Protein AF-A0A7S0U677-F1 (afdb_monomer)

Nearest PDB structures (foldseek):
  8gm4-assembly1_A  TM=9.391E-01  e=1.702E-12  Homo sapiens
  8fny-assembly2_C  TM=9.457E-01  e=4.526E-12  Homo sapiens
  8fny-assembly1_A  TM=9.414E-01  e=6.620E-12  Homo sapiens
  8gm5-assembly1_A  TM=9.412E-01  e=6.990E-12  Homo sapiens
  8fo6-assembly1_A  TM=9.421E-01  e=1.079E-11  Homo sapiens

Sequence (198 aa):
MQPHQISHRSAGPNYPIAAAPARAVPSAVQRAPAPAPKKEKIERALKHTYDAEKDEWTRESVLVIIEDKPFQQGCMRTAHHMTEVEEDGCRCAFVAKFTKISVTAESIFEDSKLSMISQLYADEFNRVSGVDKKVAFLPSYVLVLQDRGNLLCCSEPVLSGNYLKHNNNDGVVATARMVPQAFTHFTWECSRHKILIC

Foldseek 3Di:
DDDDDDDDDDDDDDDDDDDDDDDDDDDDDPDDPDDDDPDFDKFKKKKWFADLVVRDIDIDIWIKTWDPDFPDDDPFWGKTWMWIADPVRDTFTKIKIATPDDDDPVVQVVVQSVLNVLQVLQVVVVPDPPPPDGDGGWHKIWIQGVVVVRGIIIMTGDDDDDDDDQADPPGGGDDPDVVVVVSQVSQCVVVVNPDGDD

pLDDT: mean 87.35, std 19.15, range [34.78, 98.75]

Mean predicted aligned error: 10.61 Å

Structure (mmCIF, N/CA/C/O backbone):
data_AF-A0A7S0U677-F1
#
_entry.id   AF-A0A7S0U677-F1
#
loop_
_atom_site.group_PDB
_atom_site.id
_atom_site.type_symbol
_atom_site.label_atom_id
_atom_site.label_alt_id
_atom_site.label_comp_id
_atom_site.label_asym_id
_atom_site.label_entity_id
_atom_site.label_seq_id
_atom_site.pdbx_PDB_ins_code
_atom_site.Cartn_x
_atom_site.Cartn_y
_atom_site.Cartn_z
_atom_site.occupancy
_atom_site.B_iso_or_equiv
_atom_site.auth_seq_id
_atom_site.auth_comp_id
_atom_site.auth_asym_id
_atom_site.auth_atom_id
_atom_site.pdbx_PDB_model_num
ATOM 1 N N . MET A 1 1 ? 53.004 -66.704 11.070 1.00 37.19 1 MET A N 1
ATOM 2 C CA . MET A 1 1 ? 53.644 -67.043 12.357 1.00 37.19 1 MET A CA 1
ATOM 3 C C . MET A 1 1 ? 53.704 -65.770 13.195 1.00 37.19 1 MET A C 1
ATOM 5 O O . MET A 1 1 ? 54.220 -64.777 12.704 1.00 37.19 1 MET A O 1
ATOM 9 N N . GLN A 1 2 ? 53.103 -65.769 14.390 1.00 37.59 2 GLN A N 1
ATOM 10 C CA . GLN A 1 2 ? 53.462 -64.850 15.492 1.00 37.59 2 GLN A CA 1
ATOM 11 C C . GLN A 1 2 ? 54.897 -65.165 15.987 1.00 37.59 2 GLN A C 1
ATOM 13 O O . GLN A 1 2 ? 55.408 -66.206 15.565 1.00 37.59 2 GLN A O 1
ATOM 18 N N . PRO A 1 3 ? 55.506 -64.456 16.970 1.00 43.88 3 PRO A N 1
ATOM 19 C CA . PRO A 1 3 ? 55.274 -63.116 17.563 1.00 43.88 3 PRO A CA 1
ATOM 20 C C . PRO A 1 3 ? 56.595 -62.301 17.689 1.00 43.88 3 PRO A C 1
ATOM 22 O O . PRO A 1 3 ? 57.658 -62.858 17.492 1.00 43.88 3 PRO A O 1
ATOM 25 N N . HIS A 1 4 ? 56.560 -61.028 18.110 1.00 34.78 4 HIS A N 1
ATOM 26 C CA . HIS A 1 4 ? 57.596 -60.390 18.965 1.00 34.78 4 HIS A CA 1
ATOM 27 C C . HIS A 1 4 ? 56.977 -59.119 19.577 1.00 34.78 4 HIS A C 1
ATOM 29 O O . HIS A 1 4 ? 56.539 -58.234 18.854 1.00 34.78 4 HIS A O 1
ATOM 35 N N . GLN A 1 5 ? 56.565 -59.155 20.843 1.00 36.69 5 GLN A N 1
ATOM 36 C CA . GLN A 1 5 ? 57.316 -58.896 22.082 1.00 36.69 5 GLN A CA 1
ATOM 37 C C . GLN A 1 5 ? 57.504 -57.412 22.438 1.00 36.69 5 GLN A C 1
ATOM 39 O O . GLN A 1 5 ? 57.931 -56.579 21.649 1.00 36.69 5 GLN A O 1
ATOM 44 N N . ILE A 1 6 ? 57.128 -57.150 23.688 1.00 36.53 6 ILE A N 1
ATOM 45 C CA . ILE A 1 6 ? 56.960 -55.884 24.399 1.00 36.53 6 ILE A CA 1
ATOM 46 C C . ILE A 1 6 ? 58.276 -55.488 25.081 1.00 36.53 6 ILE A C 1
ATOM 48 O O . ILE A 1 6 ? 58.872 -56.324 25.752 1.00 36.53 6 ILE A O 1
ATOM 52 N N . SER A 1 7 ? 58.655 -54.209 24.996 1.00 35.28 7 SER A N 1
ATOM 53 C CA . SER A 1 7 ? 59.527 -53.469 25.935 1.00 35.28 7 SER A CA 1
ATOM 54 C C . SER A 1 7 ? 59.514 -51.992 25.485 1.00 35.28 7 SER A C 1
ATOM 56 O O . SER A 1 7 ? 59.597 -51.754 24.290 1.00 35.28 7 SER A O 1
ATOM 58 N N . HIS A 1 8 ? 59.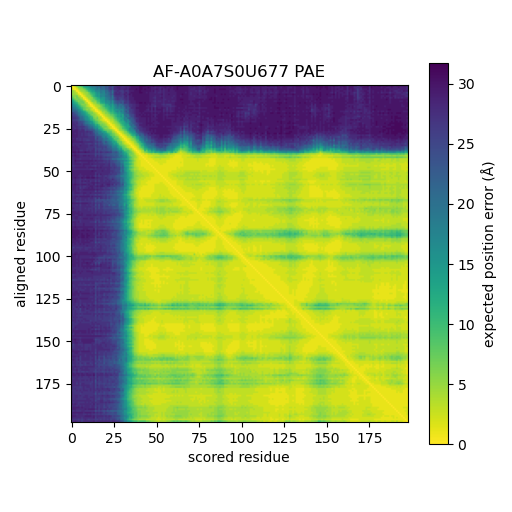333 -50.923 26.262 1.00 38.72 8 HIS A N 1
ATOM 59 C CA . HIS A 1 8 ? 59.730 -50.590 27.625 1.00 38.72 8 HIS A CA 1
ATOM 60 C C . HIS A 1 8 ? 58.699 -49.642 28.268 1.00 38.72 8 HIS A C 1
ATOM 62 O O . HIS A 1 8 ? 58.136 -48.770 27.607 1.00 38.72 8 HIS A O 1
ATOM 68 N N . ARG A 1 9 ? 58.516 -49.769 29.588 1.00 35.88 9 ARG A N 1
ATOM 69 C CA . ARG A 1 9 ? 57.908 -48.748 30.453 1.00 35.88 9 ARG A CA 1
ATOM 70 C C . ARG A 1 9 ? 58.938 -47.656 30.762 1.00 35.88 9 ARG A C 1
ATOM 72 O O . ARG A 1 9 ? 60.022 -47.981 31.238 1.00 35.88 9 ARG A O 1
ATOM 79 N N . SER A 1 10 ? 58.559 -46.390 30.621 1.00 39.94 10 SER A N 1
ATOM 80 C CA . SER A 1 10 ? 59.135 -45.277 31.384 1.00 39.94 10 SER A CA 1
ATOM 81 C C . SER A 1 10 ? 58.021 -44.650 32.227 1.00 39.94 10 SER A C 1
ATOM 83 O O . SER A 1 10 ? 56.983 -44.228 31.721 1.00 39.94 10 SER A O 1
ATOM 85 N N . ALA A 1 11 ? 58.204 -44.686 33.546 1.00 40.81 11 ALA A N 1
ATOM 86 C CA . ALA A 1 11 ? 57.297 -44.098 34.521 1.00 40.81 11 ALA A CA 1
ATOM 87 C C . ALA A 1 11 ? 57.616 -42.603 34.658 1.00 40.81 11 ALA A C 1
ATOM 89 O O . ALA A 1 11 ? 58.701 -42.242 35.112 1.00 40.81 11 ALA A O 1
ATOM 90 N N . GLY A 1 12 ? 56.682 -41.744 34.247 1.00 41.22 12 GLY A N 1
ATOM 91 C CA . GLY A 1 12 ? 56.694 -40.320 34.583 1.00 41.22 12 GLY A CA 1
ATOM 92 C C . GLY A 1 12 ? 56.175 -40.083 36.011 1.00 41.22 12 GLY A C 1
ATOM 93 O O . GLY A 1 12 ? 55.393 -40.896 36.513 1.00 41.22 12 GLY A O 1
ATOM 94 N N . PRO A 1 13 ? 56.607 -39.006 36.689 1.00 38.59 13 PRO A N 1
ATOM 95 C CA . PRO A 1 13 ? 56.279 -38.760 38.089 1.00 38.59 13 PRO A CA 1
ATOM 96 C C . PRO A 1 13 ? 54.790 -38.448 38.297 1.00 38.59 13 PRO A C 1
ATOM 98 O O . PRO A 1 13 ? 54.173 -37.680 37.560 1.00 38.59 13 PRO A O 1
ATOM 101 N N . ASN A 1 14 ? 54.235 -39.062 39.340 1.00 42.16 14 ASN A N 1
ATOM 102 C CA . ASN A 1 14 ? 52.848 -38.958 39.771 1.00 42.16 14 ASN A CA 1
ATOM 103 C C . ASN A 1 14 ? 52.665 -37.662 40.587 1.00 42.16 14 ASN A C 1
ATOM 105 O O . ASN A 1 14 ? 53.058 -37.608 41.752 1.00 42.16 14 ASN A O 1
ATOM 109 N N . TYR A 1 15 ? 52.109 -36.612 39.980 1.00 37.59 15 TYR A N 1
ATOM 110 C CA . TYR A 1 15 ? 51.705 -35.399 40.700 1.00 37.59 15 TYR A CA 1
ATOM 111 C C . TYR A 1 15 ? 50.256 -35.548 41.191 1.00 37.59 15 TYR A C 1
ATOM 113 O O . TYR A 1 15 ? 49.380 -35.864 40.383 1.00 37.59 15 TYR A O 1
ATOM 121 N N . PRO A 1 16 ? 49.958 -35.318 42.483 1.00 44.69 16 PRO A N 1
ATOM 122 C CA . PRO A 1 16 ? 48.591 -35.393 42.981 1.00 44.69 16 PRO A CA 1
ATOM 123 C C . PRO A 1 16 ? 47.754 -34.233 42.419 1.00 44.69 16 PRO A C 1
ATOM 125 O O . PRO A 1 16 ? 48.072 -33.063 42.625 1.00 44.69 16 PRO A O 1
ATOM 128 N N . ILE A 1 17 ? 46.667 -34.560 41.716 1.00 49.81 17 ILE A N 1
ATOM 129 C CA . ILE A 1 17 ? 45.656 -33.587 41.286 1.00 49.81 17 ILE A CA 1
ATOM 130 C C . ILE A 1 17 ? 44.802 -33.240 42.510 1.00 49.81 17 ILE A C 1
ATOM 132 O O . ILE A 1 17 ? 44.052 -34.078 43.010 1.00 49.81 17 ILE A O 1
ATOM 136 N N . ALA A 1 18 ? 44.918 -32.008 43.004 1.00 49.16 18 ALA A N 1
ATOM 137 C CA . ALA A 1 18 ? 44.018 -31.479 44.021 1.00 49.16 18 ALA A CA 1
ATOM 138 C C . ALA A 1 18 ? 42.602 -31.327 43.437 1.00 49.16 18 ALA A C 1
ATOM 140 O O . ALA A 1 18 ? 42.421 -30.743 42.366 1.00 49.16 18 ALA A O 1
ATOM 141 N N . ALA A 1 19 ? 41.594 -31.855 44.134 1.00 53.31 19 ALA A N 1
ATOM 142 C CA . ALA A 1 19 ? 40.195 -31.719 43.748 1.00 53.31 19 ALA A CA 1
ATOM 143 C C . ALA A 1 19 ? 39.760 -30.243 43.807 1.00 53.31 19 ALA A C 1
ATOM 145 O O . ALA A 1 19 ? 39.941 -29.571 44.823 1.00 53.31 19 ALA A O 1
ATOM 146 N N . ALA A 1 20 ? 39.177 -29.741 42.717 1.00 51.91 20 ALA A N 1
ATOM 147 C CA . ALA A 1 20 ? 38.590 -28.406 42.674 1.00 51.91 20 ALA A CA 1
ATOM 148 C C . ALA A 1 20 ? 3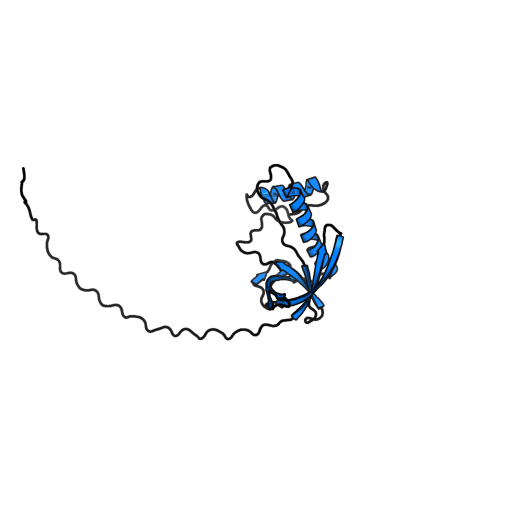7.350 -28.328 43.592 1.00 51.91 20 ALA A C 1
ATOM 150 O O . ALA A 1 20 ? 36.593 -29.301 43.671 1.00 51.91 20 ALA A O 1
ATOM 151 N N . PRO A 1 21 ? 37.097 -27.192 44.268 1.00 46.88 21 PRO A N 1
ATOM 152 C CA . PRO A 1 21 ? 35.941 -27.058 45.144 1.00 46.88 21 PRO A CA 1
ATOM 153 C C . PRO A 1 21 ? 34.640 -27.065 44.331 1.00 46.88 21 PRO A C 1
ATOM 155 O O . PRO A 1 21 ? 34.542 -26.447 43.268 1.00 46.88 21 PRO A O 1
ATOM 158 N N . ALA A 1 22 ? 33.625 -27.760 44.848 1.00 53.47 22 ALA A N 1
ATOM 159 C CA . ALA A 1 22 ? 32.301 -27.826 44.246 1.00 53.47 22 ALA A CA 1
ATOM 160 C C . ALA A 1 22 ? 31.675 -26.422 44.155 1.00 53.47 22 ALA A C 1
ATOM 162 O O . ALA A 1 22 ? 31.496 -25.736 45.162 1.00 53.47 22 ALA A O 1
ATOM 163 N N . ARG A 1 23 ? 31.331 -25.988 42.936 1.00 55.19 23 ARG A N 1
ATOM 164 C CA . ARG A 1 23 ? 30.552 -24.764 42.704 1.00 55.19 23 ARG A CA 1
ATOM 165 C C . ARG A 1 23 ? 29.129 -24.965 43.224 1.00 55.19 23 ARG A C 1
ATOM 167 O O . ARG A 1 23 ? 28.445 -25.895 42.803 1.00 55.19 23 ARG A O 1
ATOM 174 N N . ALA A 1 24 ? 28.683 -24.071 44.102 1.00 55.38 24 ALA A N 1
ATOM 175 C CA . ALA A 1 24 ? 27.300 -24.021 44.557 1.00 55.38 24 ALA A CA 1
ATOM 176 C C . ALA A 1 24 ? 26.347 -23.768 43.374 1.00 55.38 24 ALA A C 1
ATOM 178 O O . ALA A 1 24 ? 26.584 -22.889 42.543 1.00 55.38 24 ALA A O 1
ATOM 179 N N . VAL A 1 25 ? 25.269 -24.550 43.312 1.00 51.56 25 VAL A N 1
ATOM 180 C CA . VAL A 1 25 ? 24.179 -24.382 42.344 1.00 51.56 25 VAL A CA 1
ATOM 181 C C . VAL A 1 25 ? 23.372 -23.140 42.750 1.00 51.56 25 VAL A C 1
ATOM 183 O O . VAL A 1 25 ? 22.986 -23.051 43.918 1.00 51.56 25 VAL A O 1
ATOM 186 N N . PRO A 1 26 ? 23.111 -22.165 41.858 1.00 51.38 26 PRO A N 1
ATOM 187 C CA . PRO A 1 26 ? 22.300 -21.014 42.225 1.00 51.38 26 PRO A CA 1
ATOM 188 C C . PRO A 1 26 ? 20.855 -21.444 42.495 1.00 51.38 26 PRO A C 1
ATOM 190 O O . PRO A 1 26 ? 20.264 -22.204 41.728 1.00 51.38 26 PRO A O 1
ATOM 193 N N . SER A 1 27 ? 20.298 -20.917 43.586 1.00 57.72 27 SER A N 1
ATOM 194 C CA . SER A 1 27 ? 18.876 -20.985 43.927 1.00 57.72 27 SER A CA 1
ATOM 195 C C . SER A 1 27 ? 18.005 -20.524 42.753 1.00 57.72 27 SER A C 1
ATOM 197 O O . SER A 1 27 ? 18.350 -19.573 42.047 1.00 57.72 27 SER A O 1
ATOM 199 N N . ALA A 1 28 ? 16.881 -21.213 42.546 1.00 57.44 28 ALA A N 1
ATOM 200 C CA . ALA A 1 28 ? 15.932 -20.951 41.475 1.00 57.44 28 ALA A CA 1
ATOM 201 C C . ALA A 1 28 ? 15.501 -19.475 41.461 1.00 57.44 28 ALA A C 1
ATOM 203 O O . ALA A 1 28 ? 14.851 -18.990 42.386 1.00 57.44 28 ALA A O 1
ATOM 204 N N . VAL A 1 29 ? 15.835 -18.768 40.380 1.00 59.41 29 VAL A N 1
ATOM 205 C CA . VAL A 1 29 ? 15.270 -17.449 40.088 1.00 59.41 29 VAL A CA 1
ATOM 206 C C . VAL A 1 29 ? 13.767 -17.640 39.897 1.00 59.41 29 VAL A C 1
ATOM 208 O O . VAL A 1 29 ? 13.337 -18.239 38.909 1.00 59.41 29 VAL A O 1
ATOM 211 N N . GLN A 1 30 ? 12.963 -17.163 40.851 1.00 55.59 30 GLN A N 1
ATOM 212 C CA . GLN A 1 30 ? 11.513 -17.083 40.691 1.00 55.59 30 GLN A CA 1
ATOM 213 C C . GLN A 1 30 ? 11.219 -16.221 39.461 1.00 55.59 30 GLN A C 1
ATOM 215 O O . GLN A 1 30 ? 11.416 -15.006 39.468 1.00 55.59 30 GLN A O 1
ATOM 220 N N . ARG A 1 31 ? 10.783 -16.863 38.372 1.00 59.31 31 ARG A N 1
ATOM 221 C CA . ARG A 1 31 ? 10.271 -16.156 37.200 1.00 59.31 31 ARG A CA 1
ATOM 222 C C . ARG A 1 31 ? 9.033 -15.383 37.632 1.00 59.31 31 ARG A C 1
ATOM 224 O O . ARG A 1 31 ? 8.112 -15.967 38.202 1.00 59.31 31 ARG A O 1
ATOM 231 N N . ALA A 1 32 ? 9.021 -14.084 37.350 1.00 60.94 32 ALA A N 1
ATOM 232 C CA . ALA A 1 32 ? 7.820 -13.281 37.500 1.00 60.94 32 ALA A CA 1
ATOM 233 C C . ALA A 1 32 ? 6.667 -13.935 36.709 1.00 60.94 32 ALA A C 1
ATOM 235 O O . ALA A 1 32 ? 6.912 -14.484 35.626 1.00 60.94 32 ALA A O 1
ATOM 236 N N . PRO A 1 33 ? 5.430 -13.912 37.235 1.00 64.81 33 PRO A N 1
ATOM 237 C CA . PRO A 1 33 ? 4.277 -14.436 36.519 1.00 64.81 33 PRO A CA 1
ATOM 238 C C . PRO A 1 33 ? 4.133 -13.723 35.172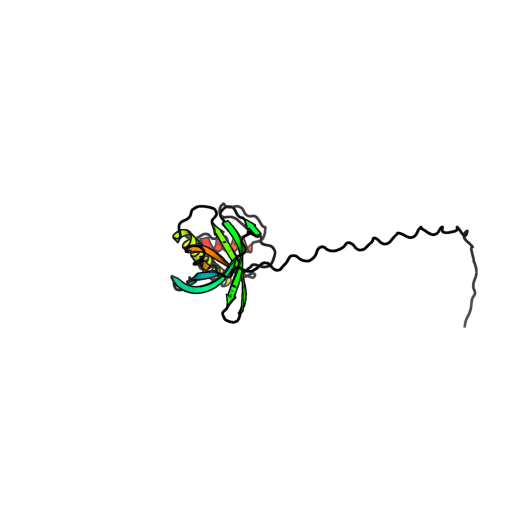 1.00 64.81 33 PRO A C 1
ATOM 240 O O . PRO A 1 33 ? 4.374 -12.518 35.065 1.00 64.81 33 PRO A O 1
ATOM 243 N N . ALA A 1 34 ? 3.766 -14.484 34.137 1.00 64.00 34 ALA A N 1
ATOM 244 C CA . ALA A 1 34 ? 3.512 -13.927 32.816 1.00 64.00 34 ALA A CA 1
ATOM 245 C C . ALA A 1 34 ? 2.458 -12.808 32.925 1.00 64.00 34 ALA A C 1
ATOM 247 O O . ALA A 1 34 ? 1.490 -12.963 33.678 1.00 64.00 34 ALA A O 1
ATOM 248 N N . PRO A 1 35 ? 2.633 -11.679 32.215 1.00 65.81 35 PRO A N 1
ATOM 249 C CA . PRO A 1 35 ? 1.645 -10.612 32.233 1.00 65.81 35 PRO A CA 1
ATOM 250 C C . PRO A 1 35 ? 0.288 -11.162 31.787 1.00 65.81 35 PRO A C 1
ATOM 252 O O . PRO A 1 35 ? 0.209 -11.973 30.862 1.00 65.81 35 PRO A O 1
ATOM 255 N N . ALA A 1 36 ? -0.776 -10.722 32.462 1.00 64.12 36 ALA A N 1
ATOM 256 C CA . ALA A 1 36 ? -2.140 -11.083 32.102 1.00 64.12 36 ALA A CA 1
ATOM 257 C C . ALA A 1 36 ? -2.403 -10.768 30.615 1.00 64.12 36 ALA A C 1
ATOM 259 O O . ALA A 1 36 ? -1.876 -9.768 30.108 1.00 64.12 36 ALA A O 1
ATOM 260 N N . PRO A 1 37 ? -3.208 -11.585 29.910 1.00 64.44 37 PRO A N 1
ATOM 261 C CA . PRO A 1 37 ? -3.530 -11.331 28.513 1.00 64.44 37 PRO A CA 1
ATOM 262 C C . PRO A 1 37 ? -4.145 -9.935 28.380 1.00 64.44 37 PRO A C 1
ATOM 264 O O . PRO A 1 37 ? -5.100 -9.590 29.082 1.00 64.44 37 PRO A O 1
ATOM 267 N N . LYS A 1 38 ? -3.573 -9.108 27.497 1.00 68.94 38 LYS A N 1
ATOM 268 C CA . LYS A 1 38 ? -4.166 -7.812 27.158 1.00 68.94 38 LYS A CA 1
ATOM 269 C C . LYS A 1 38 ? -5.557 -8.069 26.582 1.00 68.94 38 LYS A C 1
ATOM 271 O O . LYS A 1 38 ? -5.698 -8.875 25.667 1.00 68.94 38 LYS A O 1
ATOM 276 N N . LYS A 1 39 ? -6.574 -7.376 27.100 1.00 76.00 39 LYS A N 1
ATOM 277 C CA . LYS A 1 39 ? -7.891 -7.353 26.455 1.00 76.00 39 LYS A CA 1
ATOM 278 C C . LYS A 1 39 ? -7.737 -6.682 25.095 1.00 76.00 39 LYS A C 1
ATOM 280 O O . LYS A 1 39 ? -7.366 -5.513 25.026 1.00 76.00 39 LYS A O 1
ATOM 285 N N . GLU A 1 40 ? -7.984 -7.440 24.038 1.00 85.38 40 GLU A N 1
ATOM 286 C CA . GLU A 1 40 ? -7.979 -6.931 22.672 1.00 85.38 40 GLU A CA 1
ATOM 287 C C . GLU A 1 40 ? -9.187 -6.015 22.462 1.00 85.38 40 GLU A C 1
ATOM 289 O O . GLU A 1 40 ? -10.297 -6.316 22.910 1.00 85.38 40 GLU A O 1
ATOM 294 N N . LYS A 1 41 ? -8.971 -4.888 21.782 1.00 93.69 41 LYS A N 1
ATOM 295 C CA . LYS A 1 41 ? -10.043 -3.990 21.362 1.00 93.69 41 LYS A CA 1
ATOM 296 C C . LYS A 1 41 ? -10.331 -4.256 19.890 1.00 93.69 41 LYS A C 1
ATOM 298 O O . LYS A 1 41 ? -9.566 -3.824 19.035 1.00 93.69 41 LYS A O 1
ATOM 303 N N . ILE A 1 42 ? -11.418 -4.974 19.628 1.00 95.88 42 ILE A N 1
ATOM 304 C CA . ILE A 1 42 ? -11.962 -5.124 18.277 1.00 95.88 42 ILE A CA 1
ATOM 305 C C . ILE A 1 42 ? -12.719 -3.838 17.939 1.00 95.88 42 ILE A C 1
ATOM 307 O O . ILE A 1 42 ? -13.514 -3.358 18.749 1.00 95.88 42 ILE A O 1
ATOM 311 N N . GLU A 1 43 ? -12.461 -3.281 16.764 1.00 96.81 43 GLU A N 1
ATOM 312 C CA . GLU A 1 43 ? -13.118 -2.084 16.249 1.00 96.81 43 GLU A CA 1
ATOM 313 C C . GLU A 1 43 ? -13.615 -2.291 14.818 1.00 96.81 43 GLU A C 1
ATOM 315 O O . GLU A 1 43 ? -13.046 -3.064 14.044 1.00 96.81 43 GLU A O 1
ATOM 320 N N . ARG A 1 44 ? -14.697 -1.595 14.471 1.00 98.06 44 ARG A N 1
ATOM 321 C CA . ARG A 1 44 ? -15.292 -1.622 13.133 1.00 98.06 44 ARG A CA 1
ATOM 322 C C . ARG A 1 44 ? -14.581 -0.645 12.210 1.00 98.06 44 ARG A C 1
ATOM 324 O O . ARG A 1 44 ? -14.342 0.513 12.576 1.00 98.06 44 ARG A O 1
ATOM 331 N N . ALA A 1 45 ? -14.317 -1.087 10.988 1.00 98.50 45 ALA A N 1
ATOM 332 C CA . ALA A 1 45 ? -13.775 -0.246 9.937 1.00 98.50 45 ALA A CA 1
ATOM 333 C C . ALA A 1 45 ? -14.484 -0.471 8.598 1.00 98.50 45 ALA A C 1
ATOM 335 O O . ALA A 1 45 ? -15.040 -1.535 8.331 1.00 98.50 45 ALA A O 1
ATOM 336 N N . LEU A 1 46 ? -14.446 0.548 7.742 1.00 98.56 46 LEU A N 1
ATOM 337 C CA . LEU A 1 46 ? -14.776 0.423 6.325 1.00 98.56 46 LEU A CA 1
ATOM 338 C C . LEU A 1 46 ? -13.463 0.369 5.544 1.00 98.56 46 LEU A C 1
ATOM 340 O O . LEU A 1 46 ? -12.717 1.351 5.535 1.00 98.56 46 LEU A O 1
ATOM 344 N N . LYS A 1 47 ? -13.166 -0.780 4.939 1.00 98.62 47 LYS A N 1
ATOM 345 C CA . LYS A 1 47 ? -11.964 -1.012 4.140 1.00 98.62 47 LYS A CA 1
ATOM 346 C C . LYS A 1 47 ? -12.251 -0.641 2.696 1.00 98.62 47 LYS A C 1
ATOM 348 O O . LYS A 1 47 ? -13.160 -1.194 2.091 1.00 98.62 47 LYS A O 1
ATOM 353 N N . HIS A 1 48 ? -11.494 0.310 2.171 1.00 98.75 48 HIS A N 1
ATOM 354 C CA . HIS A 1 48 ? -11.519 0.726 0.779 1.00 98.75 48 HIS A CA 1
ATOM 355 C C . HIS A 1 48 ? -10.368 0.067 0.027 1.00 98.75 48 HIS A C 1
ATOM 357 O O . HIS A 1 48 ? -9.209 0.178 0.436 1.00 98.75 48 HIS A O 1
ATOM 363 N N . THR A 1 49 ? -10.702 -0.561 -1.095 1.00 98.50 49 THR A N 1
ATOM 364 C CA . THR A 1 49 ? -9.760 -1.253 -1.974 1.00 98.50 49 THR A CA 1
ATOM 365 C C . THR A 1 49 ? -9.838 -0.619 -3.352 1.00 98.50 49 THR A C 1
ATOM 367 O O . THR A 1 49 ? -10.931 -0.452 -3.894 1.00 98.50 49 THR A O 1
ATOM 370 N N . TYR A 1 50 ? -8.691 -0.250 -3.914 1.00 98.50 50 TYR A N 1
ATOM 371 C CA . TYR A 1 50 ? -8.623 0.316 -5.255 1.00 98.50 50 TYR A CA 1
ATOM 372 C C . TYR A 1 50 ? -8.221 -0.754 -6.271 1.00 98.50 50 TYR A C 1
ATOM 374 O O . TYR A 1 50 ? -7.172 -1.387 -6.135 1.00 98.50 50 TYR A O 1
ATOM 382 N N . ASP A 1 51 ? -9.052 -0.934 -7.293 1.00 96.94 51 ASP A N 1
ATOM 383 C CA . ASP A 1 51 ? -8.767 -1.760 -8.462 1.00 96.94 51 ASP A CA 1
ATOM 384 C C . ASP A 1 51 ? -8.112 -0.878 -9.530 1.00 96.94 51 ASP A C 1
ATOM 386 O O . ASP A 1 51 ? -8.755 -0.029 -10.152 1.00 96.94 51 ASP A O 1
ATOM 390 N N . ALA A 1 52 ? -6.804 -1.057 -9.722 1.00 95.00 52 ALA A N 1
ATOM 391 C CA . ALA A 1 52 ? -6.032 -0.239 -10.647 1.00 95.00 52 ALA A CA 1
ATOM 392 C C . ALA A 1 52 ? -6.309 -0.550 -12.124 1.00 95.00 52 ALA A C 1
ATOM 394 O O . ALA A 1 52 ? -6.054 0.313 -12.961 1.00 95.00 52 ALA A O 1
ATOM 395 N N . GLU A 1 53 ? -6.830 -1.736 -12.450 1.00 93.69 53 GLU A N 1
ATOM 396 C CA . GLU A 1 53 ? -7.191 -2.085 -13.827 1.00 93.69 53 GLU A CA 1
ATOM 397 C C . GLU A 1 53 ? -8.517 -1.438 -14.232 1.00 93.69 53 GLU A C 1
ATOM 399 O O . GLU A 1 53 ? -8.665 -0.995 -15.371 1.00 93.69 53 GLU A O 1
ATOM 404 N N . LYS A 1 54 ? -9.471 -1.362 -13.295 1.00 96.38 54 LYS A N 1
ATOM 405 C CA . LYS A 1 54 ? -10.791 -0.754 -13.526 1.00 96.38 54 LYS A CA 1
ATOM 406 C C . LYS A 1 54 ? -10.850 0.740 -13.212 1.00 96.38 54 LYS A C 1
ATOM 408 O O . LYS A 1 54 ? -11.800 1.390 -13.627 1.00 96.38 54 LYS A O 1
ATOM 413 N N . ASP A 1 55 ? -9.850 1.272 -12.507 1.00 96.25 55 ASP A N 1
ATOM 414 C CA . ASP A 1 55 ? -9.856 2.629 -11.939 1.00 96.25 55 ASP A CA 1
ATOM 415 C C . ASP A 1 55 ? -11.071 2.869 -11.027 1.00 96.25 55 ASP A C 1
ATOM 417 O O . ASP A 1 55 ? -11.739 3.902 -11.069 1.00 96.25 55 ASP A O 1
ATOM 421 N N . GLU A 1 56 ? -11.373 1.881 -10.184 1.00 97.75 56 GLU A N 1
ATOM 422 C CA . GLU A 1 56 ? -12.557 1.884 -9.327 1.00 97.75 56 GLU A CA 1
ATOM 423 C C . GLU A 1 56 ? -12.205 1.586 -7.870 1.00 97.75 56 GLU A C 1
ATOM 425 O O . GLU A 1 56 ? -11.316 0.794 -7.554 1.00 97.75 56 GLU A O 1
ATOM 430 N N . TRP A 1 57 ? -12.953 2.211 -6.961 1.00 98.38 57 TRP A N 1
ATOM 431 C CA . TRP A 1 57 ? -12.900 1.907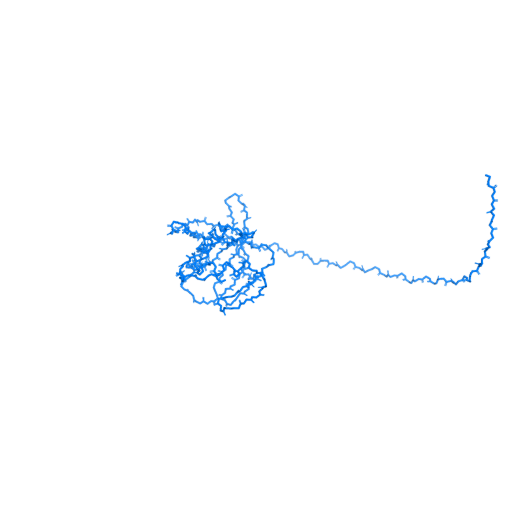 -5.537 1.00 98.38 57 TRP A CA 1
ATOM 432 C C . TRP A 1 57 ? -14.053 0.992 -5.150 1.00 98.38 57 TRP A C 1
ATOM 434 O O . TRP A 1 57 ? -15.220 1.302 -5.392 1.00 98.38 57 TRP A O 1
ATOM 444 N N . THR A 1 58 ? -13.732 -0.086 -4.449 1.00 98.25 58 THR A N 1
ATOM 445 C CA . THR A 1 58 ? -14.703 -0.907 -3.729 1.00 98.25 58 THR A CA 1
ATOM 446 C C . THR A 1 58 ? -14.548 -0.694 -2.230 1.00 98.25 58 THR A C 1
ATOM 448 O O . THR A 1 58 ? -13.571 -0.103 -1.757 1.00 98.25 58 THR A O 1
ATOM 451 N N . ARG A 1 59 ? -15.558 -1.115 -1.466 1.00 97.88 59 ARG A N 1
ATOM 452 C CA . ARG A 1 59 ? -15.531 -1.006 -0.011 1.00 97.88 59 ARG A CA 1
ATOM 453 C C . ARG A 1 59 ? -16.273 -2.148 0.657 1.00 97.88 59 ARG A C 1
ATOM 455 O O . ARG A 1 59 ? -17.323 -2.562 0.170 1.00 97.88 59 ARG A O 1
ATOM 462 N N . GLU A 1 60 ? -15.769 -2.567 1.805 1.00 97.88 60 GLU A N 1
ATOM 463 C CA . GLU A 1 60 ? -16.369 -3.608 2.635 1.00 97.88 60 GLU A CA 1
ATOM 464 C C . GLU A 1 60 ? -16.206 -3.296 4.126 1.00 97.88 60 GLU A C 1
ATOM 466 O O . GLU A 1 60 ? -15.287 -2.582 4.536 1.00 97.88 60 GLU A O 1
ATOM 471 N N . SER A 1 61 ? -17.138 -3.782 4.944 1.00 97.94 61 SER A N 1
ATOM 472 C CA . SER A 1 61 ? -17.050 -3.658 6.400 1.00 97.94 61 SER A CA 1
ATOM 473 C C . SER A 1 61 ? -16.155 -4.756 6.956 1.00 97.94 61 SER A C 1
ATOM 475 O O . SER A 1 61 ? -16.355 -5.920 6.637 1.00 97.94 61 SER A O 1
ATOM 477 N N . VAL A 1 62 ? -15.205 -4.380 7.810 1.00 98.06 62 VAL A N 1
ATOM 478 C CA . VAL A 1 62 ? -14.245 -5.303 8.428 1.00 98.06 62 VAL A CA 1
ATOM 479 C C . VAL A 1 62 ? -14.146 -5.055 9.930 1.00 98.06 62 VAL A C 1
ATOM 481 O O . VAL A 1 62 ? -14.441 -3.958 10.423 1.00 98.06 62 VAL A O 1
ATOM 484 N N . LEU A 1 63 ? -13.703 -6.072 10.663 1.00 98.19 63 LEU A N 1
ATOM 485 C CA . LEU A 1 63 ? -13.324 -5.955 12.066 1.00 98.19 63 LEU A CA 1
ATOM 486 C C . LEU A 1 63 ? -11.805 -5.970 12.170 1.00 98.19 63 LEU A C 1
ATOM 488 O O . LEU A 1 63 ? -11.146 -6.835 11.598 1.00 98.19 63 LEU A O 1
ATOM 492 N N . VAL A 1 64 ? -11.242 -5.023 12.914 1.00 98.25 64 VAL A N 1
ATOM 493 C CA . VAL A 1 64 ? -9.794 -4.934 13.106 1.00 98.25 64 VAL A CA 1
ATOM 494 C C . VAL A 1 64 ? -9.427 -4.816 14.576 1.00 98.25 64 VAL A C 1
ATOM 496 O O . VAL A 1 64 ? -10.202 -4.345 15.405 1.00 98.25 64 VAL A O 1
ATOM 499 N N . ILE A 1 65 ? -8.219 -5.252 14.905 1.00 98.12 65 ILE A N 1
ATOM 500 C CA . ILE A 1 65 ? -7.559 -5.015 16.187 1.00 98.12 65 ILE A CA 1
ATOM 501 C C . ILE A 1 65 ? -6.264 -4.286 15.860 1.00 98.12 65 ILE A C 1
ATOM 503 O O . ILE A 1 65 ? -5.414 -4.846 15.174 1.00 98.12 65 ILE A O 1
ATOM 507 N N . ILE A 1 66 ? -6.105 -3.051 16.334 1.00 98.12 66 ILE A N 1
ATOM 508 C CA . ILE A 1 66 ? -4.904 -2.241 16.093 1.00 98.12 66 ILE A CA 1
ATOM 509 C C . ILE A 1 66 ? -4.205 -1.980 17.423 1.00 98.12 66 ILE A C 1
ATOM 511 O O . ILE A 1 66 ? -4.811 -1.456 18.359 1.00 98.12 66 ILE A O 1
ATOM 515 N N . GLU A 1 67 ? -2.917 -2.304 17.504 1.00 97.31 67 GLU A N 1
ATOM 516 C CA . GLU A 1 67 ? -2.120 -2.001 18.689 1.00 97.31 67 GLU A CA 1
ATOM 517 C C . GLU A 1 67 ? -1.904 -0.492 18.865 1.00 97.31 67 GLU A C 1
ATOM 519 O O . GLU A 1 67 ? -1.507 0.214 17.939 1.00 97.31 67 GLU A O 1
ATOM 524 N N . ASP A 1 68 ? -2.083 0.010 20.090 1.00 93.69 68 ASP A N 1
ATOM 525 C CA . ASP A 1 68 ? -1.901 1.437 20.393 1.00 93.69 68 ASP A CA 1
ATOM 526 C C . ASP A 1 68 ? -0.456 1.914 20.188 1.00 93.69 68 ASP A C 1
ATOM 528 O O . ASP A 1 68 ? -0.217 3.067 19.827 1.00 93.69 68 ASP A O 1
ATOM 532 N N . LYS A 1 69 ? 0.529 1.039 20.431 1.00 96.25 69 LYS A N 1
ATOM 533 C CA . LYS A 1 69 ? 1.949 1.382 20.309 1.00 96.25 69 LYS A CA 1
ATOM 534 C C . LYS A 1 69 ? 2.456 1.045 18.905 1.00 96.25 69 LYS A C 1
ATOM 536 O O . LYS A 1 69 ? 2.313 -0.102 18.487 1.00 96.25 69 LYS A O 1
ATOM 541 N N . PRO A 1 70 ? 3.097 1.991 18.199 1.00 97.69 70 PRO A N 1
ATOM 542 C CA . PRO A 1 70 ? 3.749 1.666 16.944 1.00 97.69 70 PRO A CA 1
ATOM 543 C C . PRO A 1 70 ? 4.990 0.806 17.185 1.00 97.69 70 PRO A C 1
ATOM 545 O O . PRO A 1 70 ? 5.735 1.039 18.139 1.00 97.69 70 PRO A O 1
ATOM 548 N N . PHE A 1 71 ? 5.248 -0.146 16.290 1.00 96.75 71 PHE A N 1
ATOM 549 C CA . PHE A 1 71 ? 6.494 -0.919 16.286 1.00 96.75 71 PHE A CA 1
ATOM 550 C C . PHE A 1 71 ? 7.585 -0.241 15.446 1.00 96.75 71 PHE A C 1
ATOM 552 O O . PHE A 1 71 ? 8.771 -0.508 15.632 1.00 96.75 71 PHE A O 1
ATOM 559 N N . GLN A 1 72 ? 7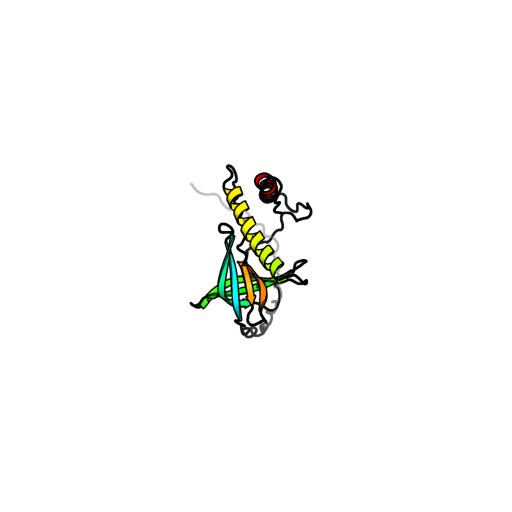.199 0.656 14.533 1.00 96.12 72 GLN A N 1
ATOM 560 C CA . GLN A 1 72 ? 8.127 1.418 13.706 1.00 96.12 72 GLN A CA 1
ATOM 561 C C . GLN A 1 72 ? 7.567 2.804 13.380 1.00 96.12 72 GLN A C 1
ATOM 563 O O . GLN A 1 72 ? 6.357 3.026 13.327 1.00 96.12 72 GLN A O 1
ATOM 568 N N . GLN A 1 73 ? 8.462 3.757 13.135 1.00 95.94 73 GLN A N 1
ATOM 569 C CA . GLN A 1 73 ? 8.108 5.114 12.745 1.00 95.94 73 GLN A CA 1
ATOM 570 C C . GLN A 1 73 ? 9.029 5.606 11.628 1.00 95.94 73 GLN A C 1
ATOM 572 O O . GLN A 1 73 ? 10.248 5.490 11.712 1.00 95.94 73 GLN A O 1
ATOM 577 N N . GLY A 1 74 ? 8.430 6.180 10.586 1.00 91.94 74 GLY A N 1
ATOM 578 C CA . GLY A 1 74 ? 9.131 6.903 9.529 1.00 91.94 74 GLY A CA 1
ATOM 579 C C . GLY A 1 74 ? 9.044 8.421 9.707 1.00 91.94 74 GLY A C 1
ATOM 580 O O . GLY A 1 74 ? 8.584 8.937 10.732 1.00 91.94 74 GLY A O 1
ATOM 581 N N . CYS A 1 75 ? 9.441 9.159 8.668 1.00 93.12 75 CYS A N 1
ATOM 582 C CA . CYS A 1 75 ? 9.372 10.623 8.673 1.00 93.12 75 CYS A CA 1
ATOM 583 C C . CYS A 1 75 ? 7.925 11.132 8.796 1.00 93.12 75 CYS A C 1
ATOM 585 O O . CYS A 1 75 ? 7.650 11.970 9.649 1.00 93.12 75 CYS A O 1
ATOM 587 N N . MET A 1 76 ? 6.988 10.555 8.033 1.00 95.44 76 MET A N 1
ATOM 588 C CA . MET A 1 76 ? 5.602 11.046 7.948 1.00 95.44 76 MET A CA 1
ATOM 589 C C . MET A 1 76 ? 4.564 10.157 8.637 1.00 95.44 76 MET A C 1
ATOM 591 O O . MET A 1 76 ? 3.452 10.613 8.879 1.00 95.44 76 MET A O 1
ATOM 595 N N . ARG A 1 77 ? 4.897 8.897 8.947 1.00 97.50 77 ARG A N 1
ATOM 596 C CA . ARG A 1 77 ? 3.925 7.893 9.406 1.00 97.50 77 ARG A CA 1
ATOM 597 C C . ARG A 1 77 ? 4.445 7.053 10.568 1.00 97.50 77 ARG A C 1
ATOM 599 O O . ARG A 1 77 ? 5.656 6.849 10.679 1.00 97.50 77 ARG A O 1
ATOM 606 N N . THR A 1 78 ? 3.537 6.542 11.389 1.00 98.19 78 THR A N 1
ATOM 607 C CA . THR A 1 78 ? 3.783 5.445 12.337 1.00 98.19 78 THR A CA 1
ATOM 608 C C . THR A 1 78 ? 3.204 4.145 11.786 1.00 98.19 78 THR A C 1
ATOM 610 O O . THR A 1 78 ? 2.236 4.180 11.033 1.00 98.19 78 THR A O 1
ATOM 613 N N . ALA A 1 79 ? 3.803 3.007 12.134 1.00 98.31 79 ALA A N 1
ATOM 614 C CA . ALA A 1 79 ? 3.352 1.672 11.753 1.00 98.31 79 ALA A CA 1
ATOM 615 C C . ALA A 1 79 ? 2.996 0.867 13.007 1.00 98.31 79 ALA A C 1
ATOM 617 O O . ALA A 1 79 ? 3.794 0.777 13.943 1.00 98.31 79 ALA A O 1
ATOM 618 N N . HIS A 1 80 ? 1.796 0.302 13.015 1.00 98.44 80 HIS A N 1
ATOM 619 C CA . HIS A 1 80 ? 1.198 -0.421 14.132 1.00 98.44 80 HIS A CA 1
ATOM 620 C C . HIS A 1 80 ? 0.843 -1.837 13.690 1.00 98.44 80 HIS A C 1
ATOM 622 O O . HIS A 1 80 ? 0.422 -2.036 12.549 1.00 98.44 80 HIS A O 1
ATOM 628 N N . HIS A 1 81 ? 0.991 -2.815 14.584 1.00 98.00 81 HIS A N 1
ATOM 629 C CA . HIS A 1 81 ? 0.464 -4.149 14.321 1.00 98.00 81 HIS A CA 1
ATOM 630 C C . HIS A 1 81 ? -1.059 -4.079 14.239 1.00 98.00 81 HIS A C 1
ATOM 632 O O . HIS A 1 81 ? -1.708 -3.452 15.082 1.00 98.00 81 HIS A O 1
ATOM 638 N N . MET A 1 82 ? -1.606 -4.706 13.205 1.00 98.38 82 MET A N 1
ATOM 639 C CA . MET A 1 82 ? -3.034 -4.827 12.984 1.00 98.38 82 MET A CA 1
ATOM 640 C C . MET A 1 82 ? -3.388 -6.292 12.749 1.00 98.38 82 MET A C 1
ATOM 642 O O . MET A 1 82 ? -2.634 -7.038 12.132 1.00 98.38 82 MET A O 1
ATOM 646 N N . THR A 1 83 ? -4.548 -6.709 13.230 1.00 98.25 83 THR A N 1
ATOM 647 C CA . THR A 1 83 ? -5.177 -7.971 12.844 1.00 98.25 83 THR A CA 1
ATOM 648 C C . THR A 1 83 ? -6.525 -7.660 12.225 1.00 98.25 83 THR A C 1
ATOM 650 O O . THR A 1 83 ? -7.316 -6.964 12.853 1.00 98.25 83 THR A O 1
ATOM 653 N N . GLU A 1 84 ? -6.779 -8.160 11.023 1.00 97.75 84 GLU A N 1
ATOM 654 C CA . GLU A 1 84 ? -8.129 -8.230 10.463 1.00 97.75 84 GLU A CA 1
ATOM 655 C C . GLU A 1 84 ? -8.785 -9.525 10.955 1.00 97.75 84 GLU A C 1
ATOM 657 O O . GLU A 1 84 ? -8.133 -10.574 10.995 1.00 97.75 84 GLU A O 1
ATOM 662 N N . VAL A 1 85 ? -10.029 -9.425 11.422 1.00 9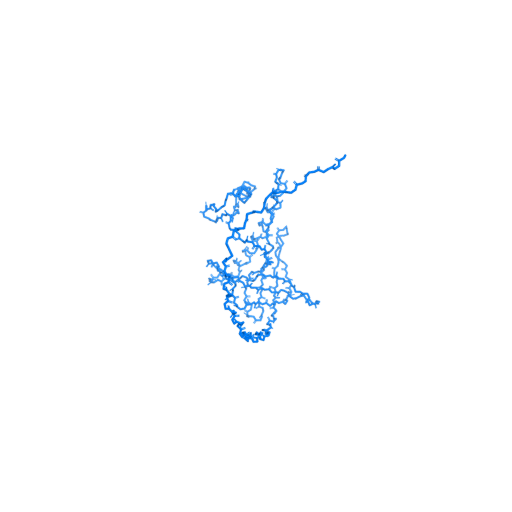7.00 85 VAL A N 1
ATOM 663 C CA . VAL A 1 85 ? -10.799 -10.530 11.999 1.00 97.00 85 VAL A CA 1
ATOM 664 C C . VAL A 1 85 ? -11.965 -10.836 11.071 1.00 97.00 85 VAL A C 1
ATOM 666 O O . VAL A 1 85 ? -12.848 -9.999 10.885 1.00 97.00 85 VAL A O 1
ATOM 669 N N . GLU A 1 86 ? -11.955 -12.040 10.518 1.00 92.12 86 GLU A N 1
ATOM 670 C CA . GLU A 1 86 ? -12.978 -12.549 9.609 1.00 92.12 86 GLU A CA 1
ATOM 671 C C . GLU A 1 86 ? -14.212 -13.053 10.379 1.00 92.12 86 GLU A C 1
ATOM 673 O O . GLU A 1 86 ? -14.157 -13.307 11.588 1.00 92.12 86 GLU A O 1
ATOM 678 N N . GLU A 1 87 ? -15.338 -13.237 9.682 1.00 88.06 87 GLU A N 1
ATOM 679 C CA . GLU A 1 87 ? -16.601 -13.703 10.283 1.00 88.06 87 GLU A CA 1
ATOM 680 C C . GLU A 1 87 ? -16.496 -15.100 10.917 1.00 88.06 87 GLU A C 1
ATOM 682 O O . GLU A 1 87 ? -17.144 -15.380 11.927 1.00 88.06 87 GLU A O 1
ATOM 687 N N . ASP A 1 88 ? -15.655 -15.969 10.353 1.00 91.19 88 ASP A N 1
ATOM 688 C CA . ASP A 1 88 ? -15.378 -17.315 10.865 1.00 91.19 88 ASP A CA 1
ATOM 689 C C . ASP A 1 88 ? -14.387 -17.321 12.049 1.00 91.19 88 ASP A C 1
ATOM 691 O O . ASP A 1 88 ? -14.073 -18.376 12.607 1.00 91.19 88 ASP A O 1
ATOM 695 N N . GLY A 1 89 ? -13.908 -16.142 12.459 1.00 89.25 89 GLY A N 1
ATOM 696 C CA . GLY A 1 89 ? -12.916 -15.959 13.511 1.00 89.25 89 GLY A CA 1
ATOM 697 C C . GLY A 1 89 ? -11.467 -16.114 13.045 1.00 89.25 89 GLY A C 1
ATOM 698 O O . GLY A 1 89 ? -10.564 -16.010 13.885 1.00 89.25 89 GLY A O 1
ATOM 699 N N . CYS A 1 90 ? -11.218 -16.332 11.747 1.00 93.50 90 CYS A N 1
ATOM 700 C CA . CYS A 1 90 ? -9.877 -16.279 11.176 1.00 93.50 90 CYS A CA 1
ATOM 701 C C . CYS A 1 90 ? -9.245 -14.906 11.417 1.00 93.50 90 CYS A C 1
ATOM 703 O O . CYS A 1 90 ? -9.909 -13.871 11.487 1.00 93.50 90 CYS A O 1
ATOM 705 N N . ARG A 1 91 ? -7.922 -14.911 11.589 1.00 96.25 91 ARG A N 1
ATOM 706 C CA . ARG A 1 91 ? -7.142 -13.721 11.922 1.00 96.25 91 ARG A CA 1
ATOM 707 C C . ARG A 1 91 ? -6.000 -13.561 10.944 1.00 96.25 91 ARG A C 1
ATOM 709 O O . ARG A 1 91 ? -5.116 -14.415 10.874 1.00 96.25 91 ARG A O 1
ATOM 716 N N . CYS A 1 92 ? -6.000 -12.438 10.244 1.00 96.50 92 CYS A N 1
ATOM 717 C CA . CYS A 1 92 ? -5.000 -12.109 9.243 1.00 96.50 92 CYS A CA 1
ATOM 718 C C . CYS A 1 92 ? -4.112 -10.974 9.756 1.00 96.50 92 CYS A C 1
ATOM 720 O O . CYS A 1 92 ? -4.603 -9.967 10.265 1.00 96.50 92 CYS A O 1
ATOM 722 N N . ALA A 1 93 ? -2.793 -11.133 9.642 1.00 97.56 93 ALA A N 1
ATOM 723 C CA . ALA A 1 93 ? -1.834 -10.154 10.142 1.00 97.56 93 ALA A CA 1
ATOM 724 C C . ALA A 1 93 ? -1.589 -9.034 9.121 1.00 97.56 93 ALA A C 1
ATOM 726 O O . ALA A 1 93 ? -1.159 -9.276 7.991 1.00 97.56 93 ALA A O 1
ATOM 727 N N . PHE A 1 94 ? -1.783 -7.796 9.564 1.00 98.44 94 PHE A N 1
ATOM 728 C CA . PHE A 1 94 ? -1.592 -6.579 8.785 1.00 98.44 94 PHE A CA 1
ATOM 729 C C . PHE A 1 94 ? -0.768 -5.533 9.554 1.00 98.44 94 PHE A C 1
ATOM 731 O O . PHE A 1 94 ? -0.437 -5.674 10.734 1.00 98.44 94 PHE A O 1
ATOM 738 N N . VAL A 1 95 ? -0.445 -4.445 8.866 1.00 98.50 95 VAL A N 1
ATOM 739 C CA . VAL A 1 95 ? 0.133 -3.227 9.424 1.00 98.50 95 VAL A CA 1
ATOM 740 C C . VAL A 1 95 ? -0.834 -2.079 9.176 1.00 98.50 95 VAL A C 1
ATOM 742 O O . VAL A 1 95 ? -1.217 -1.849 8.034 1.00 98.50 95 VAL A O 1
ATOM 745 N N . ALA A 1 96 ? -1.183 -1.328 10.220 1.00 98.44 96 ALA A N 1
ATOM 746 C CA . ALA A 1 96 ? -1.884 -0.052 10.093 1.00 98.44 96 ALA A CA 1
ATOM 747 C C . ALA A 1 96 ? -0.876 1.105 10.117 1.00 98.44 96 ALA A C 1
ATOM 749 O O . ALA A 1 96 ? 0.012 1.154 10.975 1.00 98.44 96 ALA A O 1
ATOM 750 N N . LYS A 1 97 ? -1.008 2.050 9.184 1.00 98.44 97 LYS A N 1
ATOM 751 C CA . LYS A 1 97 ? -0.121 3.206 9.028 1.00 98.44 97 LYS A CA 1
ATOM 752 C C . LYS A 1 97 ? -0.884 4.507 9.223 1.00 98.44 97 LYS A C 1
ATOM 754 O O . LYS A 1 97 ? -1.708 4.876 8.389 1.00 98.44 97 LYS A O 1
ATOM 759 N N . PHE A 1 98 ? -0.557 5.230 10.288 1.00 98.06 98 PHE A N 1
ATOM 760 C CA . PHE A 1 98 ? -1.155 6.529 10.595 1.00 98.06 98 PHE A CA 1
ATOM 761 C C . PHE A 1 98 ? -0.216 7.660 10.194 1.00 98.06 98 PHE A C 1
ATOM 763 O O . PHE A 1 98 ? 1.001 7.557 10.360 1.00 98.06 98 PHE A O 1
ATOM 770 N N . THR A 1 99 ? -0.772 8.749 9.673 1.00 97.00 99 THR A N 1
ATOM 771 C CA . THR A 1 99 ? -0.023 9.971 9.375 1.00 97.00 99 THR A CA 1
ATOM 772 C C . THR A 1 99 ? 0.276 10.725 10.670 1.00 97.00 99 THR A C 1
ATOM 774 O O . THR A 1 99 ? -0.542 10.800 11.582 1.00 97.00 99 THR A O 1
ATOM 777 N N . LYS A 1 100 ? 1.487 11.274 10.775 1.00 95.25 100 LYS A N 1
ATOM 778 C CA . LYS A 1 100 ? 1.911 12.122 11.904 1.00 95.25 100 LYS A CA 1
ATOM 779 C C . LYS A 1 100 ? 1.706 13.608 11.630 1.00 95.25 100 LYS A C 1
ATOM 781 O O . LYS A 1 100 ? 1.822 14.426 12.536 1.00 95.25 100 LYS A O 1
ATOM 786 N N . ILE A 1 101 ? 1.511 13.944 10.361 1.00 91.38 101 ILE A N 1
ATOM 787 C CA . ILE A 1 101 ? 1.305 15.299 9.866 1.00 91.38 101 ILE A CA 1
ATOM 788 C C . ILE A 1 101 ? -0.135 15.427 9.380 1.00 91.38 101 ILE A C 1
ATOM 790 O O . ILE A 1 101 ? -0.758 14.431 9.004 1.00 91.38 101 ILE A O 1
ATOM 794 N N . SER A 1 102 ? -0.650 16.654 9.385 1.00 92.56 102 SER A N 1
ATOM 795 C CA . SER A 1 102 ? -1.963 16.937 8.815 1.00 92.56 102 SER A CA 1
ATOM 796 C C . SER A 1 102 ? -1.919 16.708 7.306 1.00 92.56 102 SER A C 1
ATOM 798 O O . SER A 1 102 ? -1.099 17.310 6.615 1.00 92.56 102 SER A O 1
ATOM 800 N N . VAL A 1 103 ? -2.784 15.828 6.816 1.00 94.50 103 VAL A N 1
ATOM 801 C CA . VAL A 1 103 ? -2.997 15.559 5.391 1.00 94.50 103 VAL A CA 1
ATOM 802 C C . VAL A 1 103 ? -4.493 15.498 5.127 1.00 94.50 103 VAL A C 1
ATOM 804 O O . VAL A 1 103 ? -5.286 15.281 6.047 1.00 94.50 103 VAL A O 1
ATOM 807 N N . THR A 1 104 ? -4.890 15.689 3.875 1.00 96.94 104 THR A N 1
ATOM 808 C CA . THR A 1 104 ? -6.286 15.512 3.478 1.00 96.94 104 THR A CA 1
ATOM 809 C C . THR A 1 104 ? -6.623 14.023 3.384 1.00 96.94 104 THR A C 1
ATOM 811 O O . THR A 1 104 ? -5.743 13.174 3.230 1.00 96.94 104 THR A O 1
ATOM 814 N N . ALA A 1 105 ? -7.916 13.698 3.456 1.00 96.94 105 ALA A N 1
ATOM 815 C CA . ALA A 1 105 ? -8.386 12.349 3.155 1.00 96.94 105 ALA A CA 1
ATOM 816 C C . ALA A 1 105 ? -7.977 11.934 1.734 1.00 96.94 105 ALA A C 1
ATOM 818 O O . ALA A 1 105 ? -7.473 10.835 1.545 1.00 96.94 105 ALA A O 1
ATOM 819 N N . GLU A 1 106 ? -8.1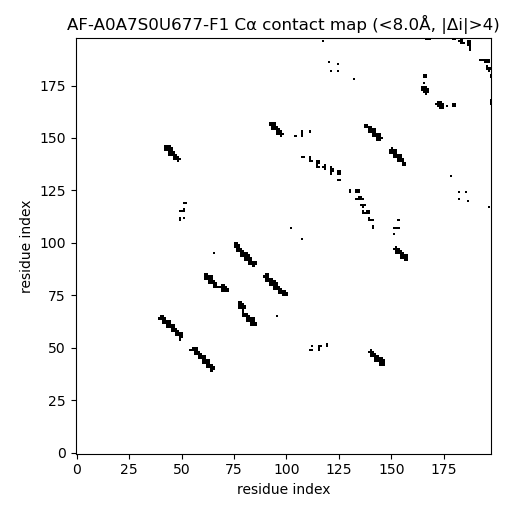18 12.840 0.764 1.00 97.56 106 GLU A N 1
ATOM 820 C CA . GLU A 1 106 ? -7.722 12.624 -0.630 1.00 97.56 106 GLU A CA 1
ATOM 821 C C . GLU A 1 106 ? -6.272 12.147 -0.751 1.00 97.56 106 GLU A C 1
ATOM 823 O O . GLU A 1 106 ? -6.047 11.105 -1.355 1.00 97.56 106 GLU A O 1
ATOM 828 N N . SER A 1 107 ? -5.312 12.787 -0.072 1.00 97.00 107 SER A N 1
ATOM 829 C CA . SER A 1 107 ? -3.908 12.351 -0.114 1.00 97.00 107 SER A CA 1
ATOM 830 C C . SER A 1 107 ? -3.693 10.930 0.424 1.00 97.00 107 SER A C 1
ATOM 832 O O . SER A 1 107 ? -2.836 10.209 -0.073 1.00 97.00 107 SER A O 1
ATOM 834 N N . ILE A 1 108 ? -4.472 10.489 1.419 1.00 97.81 108 ILE A N 1
ATOM 835 C CA . ILE A 1 108 ? -4.396 9.109 1.939 1.00 97.81 108 ILE A CA 1
ATOM 836 C C . ILE A 1 108 ? -4.908 8.108 0.891 1.00 97.81 108 ILE A C 1
ATOM 838 O O . ILE A 1 108 ? -4.328 7.034 0.714 1.00 97.81 108 ILE A O 1
ATOM 842 N N . PHE A 1 109 ? -5.988 8.458 0.188 1.00 98.38 109 PHE A N 1
ATOM 843 C CA . PHE A 1 109 ? -6.529 7.647 -0.903 1.00 98.38 109 PHE A CA 1
ATOM 844 C C . PHE A 1 109 ? -5.588 7.621 -2.112 1.00 98.38 109 PHE A C 1
ATOM 846 O O . PHE A 1 109 ? -5.365 6.553 -2.679 1.00 98.38 109 PHE A O 1
ATOM 853 N N . GLU A 1 110 ? -4.991 8.757 -2.471 1.00 97.38 110 GLU A N 1
ATOM 854 C CA . GLU A 1 110 ? -3.984 8.853 -3.529 1.00 97.38 110 GLU A CA 1
ATOM 855 C C . GLU A 1 110 ? -2.749 8.003 -3.217 1.00 97.38 110 GLU A C 1
ATOM 857 O O . GLU A 1 110 ? -2.331 7.227 -4.072 1.00 97.38 110 GLU A O 1
ATOM 862 N N . ASP A 1 111 ? -2.218 8.053 -1.990 1.00 95.31 111 ASP A N 1
ATOM 863 C CA . ASP A 1 111 ? -1.095 7.209 -1.555 1.00 95.31 111 ASP A CA 1
ATOM 864 C C . ASP A 1 111 ? -1.398 5.711 -1.751 1.00 95.31 111 ASP A C 1
ATOM 866 O O . ASP A 1 111 ? -0.562 4.944 -2.241 1.00 95.31 111 ASP A O 1
ATOM 870 N N . SER A 1 112 ? -2.605 5.279 -1.374 1.00 97.19 112 SER A N 1
ATOM 871 C CA . SER A 1 112 ? -3.036 3.887 -1.526 1.00 97.19 112 SER A CA 1
ATOM 872 C C . SER A 1 112 ? -3.215 3.505 -3.002 1.00 97.19 112 SER A C 1
ATOM 874 O O . SER A 1 112 ? -2.677 2.485 -3.442 1.00 97.19 112 SER A O 1
ATOM 876 N N . LYS A 1 113 ? -3.850 4.372 -3.802 1.00 97.88 113 LYS A N 1
ATOM 877 C CA . LYS A 1 113 ? -3.993 4.216 -5.259 1.00 97.88 113 LYS A CA 1
ATOM 878 C C . LYS A 1 113 ? -2.640 4.126 -5.967 1.00 97.88 113 LYS A C 1
ATOM 880 O O . LYS A 1 113 ? -2.455 3.248 -6.810 1.00 97.88 113 LYS A O 1
ATOM 885 N N . LEU A 1 114 ? -1.671 4.969 -5.610 1.00 96.31 114 LEU A N 1
ATOM 886 C CA . LEU A 1 114 ? -0.323 4.946 -6.188 1.00 96.31 114 LEU A CA 1
ATOM 887 C C . LEU A 1 114 ? 0.412 3.630 -5.904 1.00 96.31 114 LEU A C 1
ATOM 889 O O . LEU A 1 114 ? 1.130 3.133 -6.774 1.00 96.31 114 LEU A O 1
ATOM 893 N N . SER A 1 115 ? 0.195 3.022 -4.734 1.00 96.25 115 SER A N 1
ATOM 894 C CA . SER A 1 115 ? 0.737 1.692 -4.422 1.00 96.25 115 SER A CA 1
ATOM 895 C C . SER A 1 115 ? 0.203 0.629 -5.386 1.00 96.25 115 SER A C 1
ATOM 897 O O . SER A 1 115 ? 0.965 -0.185 -5.904 1.00 96.25 115 SER A O 1
ATOM 899 N N . MET A 1 116 ? -1.095 0.672 -5.691 1.00 97.94 116 MET A N 1
ATOM 900 C CA . MET A 1 116 ? -1.720 -0.278 -6.616 1.00 97.94 116 MET A CA 1
ATOM 901 C C . MET A 1 116 ? -1.321 -0.022 -8.075 1.00 97.94 116 MET A C 1
ATOM 903 O O . MET A 1 116 ? -1.075 -0.964 -8.821 1.00 97.94 116 MET A O 1
ATOM 907 N N . ILE A 1 117 ? -1.162 1.241 -8.481 1.00 97.25 117 ILE A N 1
ATOM 908 C CA . ILE A 1 117 ? -0.593 1.584 -9.796 1.00 97.25 117 ILE A CA 1
ATOM 909 C C . ILE A 1 117 ? 0.844 1.056 -9.912 1.00 97.25 117 ILE A C 1
ATOM 911 O O . ILE A 1 117 ? 1.236 0.556 -10.966 1.00 97.25 117 ILE A O 1
ATOM 915 N N . SER A 1 118 ? 1.626 1.109 -8.830 1.00 98.00 118 SER A N 1
ATOM 916 C CA . SER A 1 118 ? 2.993 0.573 -8.815 1.00 98.00 118 SER A CA 1
ATOM 917 C C . SER A 1 118 ? 3.028 -0.937 -9.058 1.00 98.00 118 SER A C 1
ATOM 919 O O . SER A 1 118 ? 3.927 -1.422 -9.748 1.00 98.00 118 SER A O 1
ATOM 921 N N . GLN A 1 119 ? 2.021 -1.672 -8.573 1.00 98.06 119 GLN A N 1
ATOM 922 C CA . GLN A 1 119 ? 1.856 -3.092 -8.880 1.00 98.06 119 GLN A CA 1
ATOM 923 C C . GLN A 1 119 ? 1.638 -3.340 -10.383 1.00 98.06 119 GLN A C 1
ATOM 925 O O . GLN A 1 119 ? 2.298 -4.217 -10.932 1.00 98.06 119 GLN A O 1
ATOM 930 N N . LEU A 1 120 ? 0.826 -2.534 -11.084 1.00 97.38 120 LEU A N 1
ATOM 931 C CA . LEU A 1 120 ? 0.646 -2.684 -12.541 1.00 97.38 120 LEU A CA 1
ATOM 932 C C . LEU A 1 120 ? 1.964 -2.532 -13.311 1.00 97.38 120 LEU A C 1
ATOM 934 O O . LEU A 1 120 ? 2.249 -3.295 -14.235 1.00 97.38 120 LEU A O 1
ATOM 938 N N . TYR A 1 121 ? 2.802 -1.573 -12.909 1.00 98.19 121 TYR A N 1
ATOM 939 C CA . TYR A 1 121 ? 4.138 -1.426 -13.485 1.00 98.19 121 TYR A CA 1
ATOM 940 C C . TYR A 1 121 ? 5.050 -2.609 -13.152 1.00 98.19 121 TYR A C 1
ATOM 942 O O . TYR A 1 121 ? 5.859 -3.003 -13.992 1.00 98.19 121 TYR A O 1
ATOM 950 N N . ALA A 1 122 ? 4.939 -3.181 -11.950 1.00 98.31 122 ALA A N 1
ATOM 951 C CA . ALA A 1 122 ? 5.676 -4.386 -11.580 1.00 98.31 122 ALA A CA 1
ATOM 952 C C . ALA A 1 122 ? 5.260 -5.582 -12.443 1.00 98.31 122 ALA A C 1
ATOM 954 O O . ALA A 1 122 ? 6.127 -6.314 -12.916 1.00 98.31 122 ALA A O 1
ATOM 955 N N . ASP A 1 123 ? 3.967 -5.743 -12.718 1.00 97.88 123 ASP A N 1
ATOM 956 C CA . ASP A 1 123 ? 3.465 -6.799 -13.597 1.00 97.88 123 ASP A CA 1
ATOM 957 C C . ASP A 1 123 ? 3.961 -6.637 -15.034 1.00 97.88 123 ASP A C 1
ATOM 959 O O . ASP A 1 123 ? 4.394 -7.617 -15.643 1.00 97.88 123 ASP A O 1
ATOM 963 N N . GLU A 1 124 ? 3.997 -5.411 -15.558 1.00 97.56 124 GLU A N 1
ATOM 964 C CA . GLU A 1 124 ? 4.566 -5.156 -16.882 1.00 97.56 124 GLU A CA 1
ATOM 965 C C . GLU A 1 124 ? 6.084 -5.389 -16.912 1.00 97.56 124 GLU A C 1
ATOM 967 O O . GLU A 1 124 ? 6.589 -6.069 -17.806 1.00 97.56 124 GLU A O 1
ATOM 972 N N . PHE A 1 125 ? 6.818 -4.935 -15.891 1.00 98.38 125 PHE A N 1
ATOM 973 C CA . PHE A 1 125 ? 8.246 -5.232 -15.746 1.00 98.38 125 PHE A CA 1
ATOM 974 C C . PHE A 1 125 ? 8.499 -6.744 -15.720 1.00 98.38 125 PHE A C 1
ATOM 976 O O . PHE A 1 125 ? 9.413 -7.254 -16.365 1.00 98.38 125 PHE A O 1
ATOM 983 N N . ASN A 1 126 ? 7.648 -7.492 -15.022 1.00 98.31 126 ASN A N 1
ATOM 984 C CA . ASN A 1 126 ? 7.745 -8.940 -14.920 1.00 98.31 126 ASN A CA 1
ATOM 985 C C . ASN A 1 126 ? 7.502 -9.660 -16.255 1.00 98.31 126 ASN A C 1
ATOM 987 O O . ASN A 1 126 ? 7.978 -10.790 -16.401 1.00 98.31 126 ASN A O 1
ATOM 991 N N . ARG A 1 127 ? 6.810 -9.044 -17.221 1.00 97.44 127 ARG A N 1
ATOM 992 C CA . ARG A 1 127 ? 6.597 -9.591 -18.575 1.00 97.44 127 ARG A CA 1
ATOM 993 C C . ARG A 1 127 ? 7.798 -9.393 -19.501 1.00 97.44 127 ARG A C 1
ATOM 995 O O . ARG A 1 127 ? 7.880 -10.072 -20.522 1.00 97.44 127 ARG A O 1
ATOM 1002 N N . VAL A 1 128 ? 8.744 -8.519 -19.152 1.00 96.50 128 VAL A N 1
ATOM 1003 C CA . VAL A 1 128 ? 9.949 -8.282 -19.958 1.00 96.50 128 VAL A CA 1
ATOM 1004 C C . VAL A 1 128 ? 10.832 -9.537 -19.992 1.00 96.50 128 VAL A C 1
ATOM 1006 O O . VAL A 1 128 ? 11.196 -10.113 -18.960 1.00 96.50 128 VAL A O 1
ATOM 1009 N N . SER A 1 129 ? 11.205 -9.955 -21.203 1.00 93.75 129 SER A N 1
ATOM 1010 C CA . SER A 1 129 ? 12.123 -11.073 -21.439 1.00 93.75 129 SER A CA 1
ATOM 1011 C C . SER A 1 129 ? 13.473 -10.841 -20.750 1.00 93.75 129 SER A C 1
ATOM 1013 O O . SER A 1 129 ? 14.078 -9.784 -20.905 1.00 93.75 129 SER A O 1
ATOM 1015 N N . GLY A 1 130 ? 13.964 -11.842 -20.013 1.00 89.31 130 GLY A N 1
ATOM 1016 C CA . GLY A 1 130 ? 15.238 -11.766 -19.282 1.00 89.31 130 GLY A CA 1
ATOM 1017 C C . GLY A 1 130 ? 15.142 -11.209 -17.855 1.00 89.31 130 GLY A C 1
ATOM 1018 O O . GLY A 1 130 ? 16.160 -11.088 -17.178 1.00 89.31 130 GLY A O 1
ATOM 1019 N N . VAL A 1 131 ? 13.941 -10.885 -17.356 1.00 93.38 131 VAL A N 1
ATOM 1020 C CA . VAL A 1 131 ? 13.751 -10.563 -15.933 1.00 93.38 131 VAL A CA 1
ATOM 1021 C C . VAL A 1 131 ? 13.709 -11.848 -15.103 1.00 93.38 131 VAL A C 1
ATOM 1023 O O . VAL A 1 131 ? 12.660 -12.490 -14.983 1.00 93.38 131 VAL A O 1
ATOM 1026 N N . ASP A 1 132 ? 14.846 -12.180 -14.489 1.00 93.12 132 ASP A N 1
ATOM 1027 C CA . ASP A 1 132 ? 15.034 -13.390 -13.668 1.00 93.12 132 ASP A CA 1
ATOM 1028 C C . ASP A 1 132 ? 14.463 -13.272 -12.245 1.00 93.12 132 ASP A C 1
ATOM 1030 O O . ASP A 1 132 ? 14.194 -14.273 -11.581 1.00 93.12 132 ASP A O 1
ATOM 1034 N N . LYS A 1 133 ? 14.292 -12.045 -11.740 1.00 96.75 133 LYS A N 1
ATOM 1035 C CA . LYS A 1 133 ? 13.745 -11.773 -10.403 1.00 96.75 133 LYS A CA 1
ATOM 1036 C C . LYS A 1 133 ? 12.528 -10.879 -10.532 1.00 96.75 133 LYS A C 1
ATOM 1038 O O . LYS A 1 133 ? 12.665 -9.704 -10.866 1.00 96.75 133 LYS A O 1
ATOM 1043 N N . LYS A 1 134 ? 11.360 -11.453 -10.254 1.00 97.81 134 LYS A N 1
ATOM 1044 C CA . LYS A 1 134 ? 10.091 -10.735 -10.320 1.00 97.81 134 LYS A CA 1
ATOM 1045 C C . LYS A 1 134 ? 9.948 -9.758 -9.155 1.00 97.81 134 LYS A C 1
ATOM 1047 O O . LYS A 1 134 ? 10.485 -9.988 -8.068 1.00 97.81 134 LYS A O 1
ATOM 1052 N N . VAL A 1 135 ? 9.244 -8.665 -9.412 1.00 97.88 135 VAL A N 1
ATOM 1053 C CA . VAL A 1 135 ? 8.934 -7.604 -8.451 1.00 97.88 135 VAL A CA 1
ATOM 1054 C C . VAL A 1 135 ? 7.443 -7.652 -8.146 1.00 97.88 135 VAL A C 1
ATOM 1056 O O . VAL A 1 135 ? 6.641 -7.950 -9.023 1.00 97.88 135 VAL A O 1
ATOM 1059 N N . ALA A 1 136 ? 7.075 -7.368 -6.905 1.00 97.50 136 ALA A N 1
ATOM 1060 C CA . ALA A 1 136 ? 5.691 -7.182 -6.503 1.00 97.50 136 ALA A CA 1
ATOM 1061 C C . ALA A 1 136 ? 5.633 -6.106 -5.419 1.00 97.50 136 ALA A C 1
ATOM 1063 O O . ALA A 1 136 ? 6.576 -5.942 -4.639 1.00 97.50 136 ALA A O 1
ATOM 1064 N N . PHE A 1 137 ? 4.518 -5.398 -5.382 1.00 97.75 137 PHE A N 1
ATOM 1065 C CA . PHE A 1 137 ? 4.129 -4.468 -4.341 1.00 97.75 137 PHE A CA 1
ATOM 1066 C C . PHE A 1 137 ? 3.077 -5.135 -3.461 1.00 97.75 137 PHE A C 1
ATOM 1068 O O . PHE A 1 137 ? 2.273 -5.949 -3.914 1.00 97.75 137 PHE A O 1
ATOM 1075 N N . LEU A 1 138 ? 3.090 -4.799 -2.175 1.00 96.81 138 LEU A N 1
ATOM 1076 C CA . LEU A 1 138 ? 2.010 -5.218 -1.295 1.00 96.81 138 LEU A CA 1
ATOM 1077 C C . LEU A 1 138 ? 0.727 -4.473 -1.678 1.00 96.81 138 LEU A C 1
ATOM 1079 O O . LEU A 1 138 ? 0.797 -3.290 -2.031 1.00 96.81 138 LEU A O 1
ATOM 1083 N N . PRO A 1 139 ? -0.441 -5.129 -1.576 1.00 96.75 139 PRO A N 1
ATOM 1084 C CA . PRO A 1 139 ? -1.695 -4.414 -1.686 1.00 96.75 139 PRO A CA 1
ATOM 1085 C C . PRO A 1 139 ? -1.796 -3.388 -0.554 1.00 96.75 139 PRO A C 1
ATOM 1087 O O . PRO A 1 139 ? -1.329 -3.621 0.565 1.00 96.75 139 PRO A O 1
ATOM 1090 N N . SER A 1 140 ? -2.417 -2.258 -0.867 1.00 97.62 140 SER A N 1
ATOM 1091 C CA . SER A 1 140 ? -2.664 -1.165 0.063 1.00 97.62 140 SER A CA 1
ATOM 1092 C C . SER A 1 140 ? -4.158 -0.899 0.129 1.00 97.62 140 SER A C 1
ATOM 1094 O O 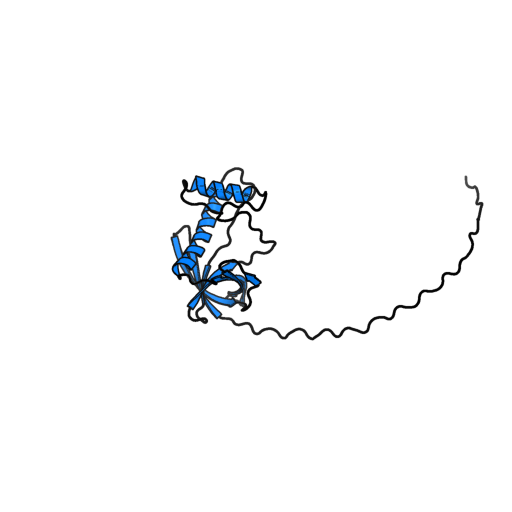. SER A 1 140 ? -4.831 -0.861 -0.900 1.00 97.62 140 SER A O 1
ATOM 1096 N N . TYR A 1 141 ? -4.658 -0.683 1.337 1.00 98.56 141 TYR A N 1
ATOM 1097 C CA . TYR A 1 141 ? -6.057 -0.378 1.605 1.00 98.56 141 TYR A CA 1
ATOM 1098 C C . TYR A 1 141 ? -6.157 0.923 2.393 1.00 98.56 141 TYR A C 1
ATOM 1100 O O . TYR A 1 141 ? -5.230 1.291 3.119 1.00 98.56 141 TYR A O 1
ATOM 1108 N N . VAL A 1 142 ? -7.301 1.597 2.306 1.00 98.75 142 VAL A N 1
ATOM 1109 C CA . VAL A 1 142 ? -7.635 2.709 3.205 1.00 98.75 142 VAL A CA 1
ATOM 1110 C C . VAL A 1 142 ? -8.718 2.258 4.171 1.00 98.75 142 VAL A C 1
ATOM 1112 O O . VAL A 1 142 ? -9.773 1.795 3.751 1.00 98.75 142 VAL A O 1
ATOM 1115 N N . LEU A 1 143 ? -8.477 2.405 5.469 1.00 98.75 143 LEU A N 1
ATOM 1116 C CA . LEU A 1 143 ? -9.455 2.100 6.505 1.00 98.75 143 LEU A CA 1
ATOM 1117 C C . LEU A 1 143 ? -10.077 3.383 7.041 1.00 98.75 143 LEU A C 1
ATOM 1119 O O . LEU A 1 143 ? -9.364 4.299 7.449 1.00 98.75 143 LEU A O 1
ATOM 1123 N N . VAL A 1 144 ? -11.406 3.407 7.115 1.00 98.69 144 VAL A N 1
ATOM 1124 C CA . VAL A 1 144 ? -12.169 4.377 7.908 1.00 98.69 144 VAL A CA 1
ATOM 1125 C C . VAL A 1 144 ? -12.517 3.721 9.242 1.00 98.69 144 VAL A C 1
ATOM 1127 O O . VAL A 1 144 ? -13.412 2.878 9.298 1.00 98.69 144 VAL A O 1
ATOM 1130 N N . LEU A 1 145 ? -11.817 4.083 10.318 1.00 98.50 145 LEU A N 1
ATOM 1131 C CA . LEU A 1 145 ? -12.008 3.514 11.656 1.00 98.50 145 LEU A CA 1
ATOM 1132 C C . LEU A 1 145 ? -13.233 4.145 12.330 1.00 98.50 145 LEU A C 1
ATOM 1134 O O . LEU A 1 145 ? -13.162 5.229 12.921 1.00 98.50 145 LEU A O 1
ATOM 1138 N N . GLN A 1 146 ? -14.376 3.469 12.236 1.00 98.25 146 GLN A N 1
ATOM 1139 C CA . GLN A 1 146 ? -15.680 4.013 12.629 1.00 98.25 146 GLN A CA 1
ATOM 1140 C C . GLN A 1 146 ? -15.750 4.290 14.134 1.00 98.25 146 GLN A C 1
ATOM 1142 O O . GLN A 1 146 ? -16.257 5.327 14.563 1.00 98.25 146 GLN A O 1
ATOM 1147 N N . ASP A 1 147 ? -15.143 3.418 14.940 1.00 97.44 147 ASP A N 1
ATOM 1148 C CA . ASP A 1 147 ? -15.119 3.546 16.401 1.00 97.44 147 ASP A CA 1
ATOM 1149 C C . ASP A 1 147 ? -14.047 4.543 16.903 1.00 97.44 147 ASP A C 1
ATOM 1151 O O . ASP A 1 147 ? -13.876 4.731 18.111 1.00 97.44 147 ASP A O 1
ATOM 1155 N N . ARG A 1 148 ? -13.337 5.215 15.980 1.00 96.12 148 ARG A N 1
ATOM 1156 C CA . ARG A 1 148 ? -12.385 6.312 16.242 1.00 96.12 148 ARG A CA 1
ATOM 1157 C C . ARG A 1 148 ? -12.802 7.621 15.565 1.00 96.12 148 ARG A C 1
ATOM 1159 O O . ARG A 1 148 ? -11.950 8.405 15.159 1.00 96.12 148 ARG A O 1
ATOM 1166 N N . GLY A 1 149 ? -14.106 7.852 15.406 1.00 96.75 149 GLY A N 1
ATOM 1167 C CA . GLY A 1 149 ? -14.616 9.077 14.782 1.00 96.75 149 GLY A CA 1
ATOM 1168 C C . GLY A 1 149 ? -14.265 9.183 13.297 1.00 96.75 149 GLY A C 1
ATOM 1169 O O . GLY A 1 149 ? -13.983 10.275 12.816 1.00 96.75 149 GLY A O 1
ATOM 1170 N N . ASN A 1 150 ? -14.266 8.050 12.586 1.00 97.12 150 ASN A N 1
ATOM 1171 C CA . ASN A 1 150 ? -13.895 7.938 11.171 1.00 97.12 150 ASN A CA 1
ATOM 1172 C C . ASN A 1 150 ? -12.444 8.349 10.871 1.00 97.12 150 ASN A C 1
ATOM 1174 O O . ASN A 1 150 ? -12.150 8.853 9.786 1.00 97.12 150 ASN A O 1
ATOM 1178 N N . LEU A 1 151 ? -11.531 8.122 11.821 1.00 97.44 151 LEU A N 1
ATOM 1179 C CA . LEU A 1 151 ? -10.099 8.302 11.594 1.00 97.44 151 LEU A CA 1
ATOM 1180 C C . LEU A 1 151 ? -9.632 7.427 10.422 1.00 97.44 151 LEU A C 1
ATOM 1182 O O . LEU A 1 151 ? -9.976 6.248 10.350 1.00 97.44 151 LEU A O 1
ATOM 1186 N N . LEU A 1 152 ? -8.820 8.004 9.537 1.00 98.44 152 LEU A N 1
ATOM 1187 C CA . LEU A 1 152 ? -8.267 7.318 8.374 1.00 98.44 152 LEU A CA 1
ATOM 1188 C C . LEU A 1 152 ? -6.869 6.765 8.655 1.00 98.44 152 LEU A C 1
ATOM 1190 O O . LEU A 1 152 ? -6.039 7.424 9.287 1.00 98.44 152 LEU A O 1
ATOM 1194 N N . CYS A 1 153 ? -6.584 5.583 8.119 1.00 98.25 153 CYS A N 1
ATOM 1195 C CA . CYS A 1 153 ? -5.228 5.058 8.001 1.00 98.25 153 CYS A CA 1
ATOM 1196 C C . CYS A 1 153 ? -5.082 4.195 6.747 1.00 98.25 153 CYS A C 1
ATOM 1198 O O . CYS A 1 153 ? -6.070 3.695 6.211 1.00 98.25 153 CYS A O 1
ATOM 1200 N N . CYS A 1 154 ? -3.847 4.010 6.280 1.00 98.44 154 CYS A N 1
ATOM 1201 C CA . CYS A 1 154 ? -3.568 2.971 5.290 1.00 98.44 154 CYS A CA 1
ATOM 1202 C C . CYS A 1 154 ? -3.327 1.63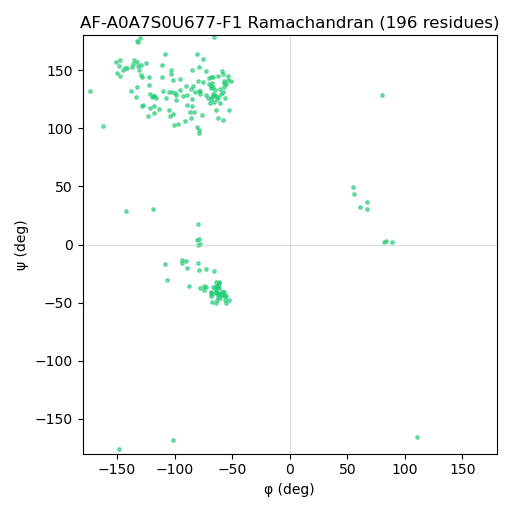9 6.001 1.00 98.44 154 CYS A C 1
ATOM 1204 O O . CYS A 1 154 ? -2.771 1.626 7.102 1.00 98.44 154 CYS A O 1
ATOM 1206 N N . SER A 1 155 ? -3.649 0.524 5.356 1.00 98.38 155 SER A N 1
ATOM 1207 C CA . SER A 1 155 ? -3.235 -0.801 5.808 1.00 98.38 155 SER A CA 1
ATOM 1208 C C . SER A 1 155 ? -2.632 -1.639 4.686 1.00 98.38 155 SER A C 1
ATOM 1210 O O . SER A 1 155 ? -2.916 -1.428 3.511 1.00 98.38 155 SER A O 1
ATOM 1212 N N . GLU A 1 156 ? -1.764 -2.577 5.056 1.00 98.25 156 GLU A N 1
ATOM 1213 C CA . GLU A 1 156 ? -1.125 -3.534 4.143 1.00 98.25 156 GLU A CA 1
ATOM 1214 C C . GLU A 1 156 ? -0.809 -4.843 4.886 1.00 98.25 156 GLU A C 1
ATOM 1216 O O . GLU A 1 156 ? -0.692 -4.822 6.118 1.00 98.25 156 GLU A O 1
ATOM 1221 N N . PRO A 1 157 ? -0.663 -5.985 4.194 1.00 97.56 157 PRO A N 1
ATOM 1222 C CA . PRO A 1 157 ? -0.259 -7.237 4.829 1.00 97.56 157 PRO A CA 1
ATOM 1223 C C . PRO A 1 157 ? 1.104 -7.119 5.520 1.00 97.56 157 PRO A C 1
ATOM 1225 O O . PRO A 1 157 ? 1.985 -6.386 5.066 1.00 97.56 157 PRO A O 1
ATOM 1228 N N . VAL A 1 158 ? 1.315 -7.873 6.604 1.00 96.25 158 VAL A N 1
ATOM 1229 C CA . VAL A 1 158 ? 2.634 -7.914 7.255 1.00 96.25 158 VAL A CA 1
ATOM 1230 C C . VAL A 1 158 ? 3.681 -8.488 6.300 1.00 96.25 158 VAL A C 1
ATOM 1232 O O . VAL A 1 158 ? 3.560 -9.616 5.826 1.00 96.25 158 VAL A O 1
ATOM 1235 N N . LEU A 1 159 ? 4.766 -7.739 6.090 1.00 93.56 159 LEU A N 1
ATOM 1236 C CA . LEU A 1 159 ? 5.957 -8.241 5.415 1.00 93.56 159 LEU A CA 1
ATOM 1237 C C . LEU A 1 159 ? 6.885 -8.925 6.422 1.00 93.56 159 LEU A C 1
ATOM 1239 O O . LEU A 1 159 ? 7.467 -8.275 7.290 1.00 93.56 159 LEU A O 1
ATOM 1243 N N . SER A 1 160 ? 7.063 -10.236 6.287 1.00 91.62 160 SER A N 1
ATOM 1244 C CA . SER A 1 160 ? 8.057 -10.972 7.069 1.00 91.62 160 SER A CA 1
ATOM 1245 C C . SER A 1 160 ? 9.464 -10.800 6.493 1.00 91.62 160 SER A C 1
ATOM 1247 O O . SER A 1 160 ? 9.655 -10.885 5.279 1.00 91.62 160 SER A O 1
ATOM 1249 N N . GLY A 1 161 ? 10.463 -10.668 7.365 1.00 92.38 161 GLY A N 1
ATOM 1250 C CA . GLY A 1 161 ? 11.878 -10.629 6.992 1.00 92.38 161 GLY A CA 1
ATOM 1251 C C . GLY A 1 161 ? 12.521 -9.258 7.184 1.00 92.38 161 GLY A C 1
ATOM 1252 O O . GLY A 1 161 ? 11.995 -8.387 7.874 1.00 92.38 161 GLY A O 1
ATOM 1253 N N . ASN A 1 162 ? 13.702 -9.081 6.592 1.00 90.88 162 ASN A N 1
ATOM 1254 C CA . ASN A 1 162 ? 14.480 -7.854 6.737 1.00 90.88 162 ASN A CA 1
ATOM 1255 C C . ASN A 1 162 ? 14.035 -6.819 5.702 1.00 90.88 162 ASN A C 1
ATOM 1257 O O . ASN A 1 162 ? 14.334 -6.952 4.514 1.00 90.88 162 ASN A O 1
ATOM 1261 N N . TYR A 1 163 ? 13.351 -5.774 6.163 1.00 92.00 163 TYR A N 1
ATOM 1262 C CA . TYR A 1 163 ? 13.007 -4.629 5.328 1.00 92.00 163 TYR A CA 1
ATOM 1263 C C . TYR A 1 163 ? 14.270 -3.845 4.940 1.00 92.00 163 TYR A C 1
ATOM 1265 O O . TYR A 1 163 ? 15.039 -3.424 5.806 1.00 92.00 163 TYR A O 1
ATOM 1273 N N . LEU A 1 164 ? 14.467 -3.612 3.640 1.00 93.44 164 LEU A N 1
ATOM 1274 C CA . LEU A 1 164 ? 15.596 -2.852 3.106 1.00 93.44 164 LEU A CA 1
ATOM 1275 C C . LEU A 1 164 ? 15.104 -1.836 2.076 1.00 93.44 164 LEU A C 1
ATOM 1277 O O . LEU A 1 164 ? 14.433 -2.190 1.111 1.00 93.44 164 LEU A O 1
ATOM 1281 N N . LYS A 1 165 ? 15.475 -0.569 2.264 1.00 94.94 165 LYS A N 1
ATOM 1282 C CA . LYS A 1 165 ? 15.199 0.499 1.300 1.00 94.94 165 LYS A CA 1
ATOM 1283 C C . LYS A 1 165 ? 16.300 0.508 0.234 1.00 94.94 165 LYS A C 1
ATOM 1285 O O . LYS A 1 165 ? 17.467 0.664 0.580 1.00 94.94 165 LYS A O 1
ATOM 1290 N N . HIS A 1 166 ? 15.946 0.303 -1.036 1.00 97.06 166 HIS A N 1
ATOM 1291 C CA . HIS A 1 166 ? 16.919 0.121 -2.126 1.00 97.06 166 HIS A CA 1
ATOM 1292 C C . HIS A 1 166 ? 17.392 1.425 -2.776 1.00 97.06 166 HIS A C 1
ATOM 1294 O O . HIS A 1 166 ? 18.563 1.530 -3.151 1.00 97.06 166 HIS A O 1
ATOM 1300 N N . ASN A 1 167 ? 16.507 2.407 -2.887 1.00 96.88 167 ASN A N 1
ATOM 1301 C CA . ASN A 1 167 ? 16.797 3.776 -3.294 1.00 96.88 167 ASN A CA 1
ATOM 1302 C C . ASN A 1 167 ? 15.814 4.729 -2.569 1.00 96.88 167 ASN A C 1
ATOM 1304 O O . ASN A 1 167 ? 15.065 4.294 -1.685 1.00 96.88 167 ASN A O 1
ATOM 1308 N N . ASN A 1 168 ? 15.848 6.030 -2.852 1.00 94.69 168 ASN A N 1
ATOM 1309 C CA . ASN A 1 168 ? 14.856 6.975 -2.342 1.00 94.69 168 ASN A CA 1
ATOM 1310 C C . ASN A 1 168 ? 14.267 7.854 -3.456 1.00 94.69 168 ASN A C 1
ATOM 1312 O O . ASN A 1 168 ? 14.682 7.821 -4.609 1.00 94.69 168 ASN A O 1
ATOM 1316 N N . ASN A 1 169 ? 13.327 8.702 -3.059 1.00 93.75 169 ASN A N 1
ATOM 1317 C CA . ASN A 1 169 ? 12.661 9.684 -3.904 1.00 93.75 169 ASN A CA 1
ATOM 1318 C C . ASN A 1 169 ? 13.491 10.965 -4.156 1.00 93.75 169 ASN A C 1
ATOM 1320 O O . ASN A 1 169 ? 12.915 11.978 -4.529 1.00 93.75 169 ASN A O 1
ATOM 1324 N N . ASP A 1 170 ? 14.806 10.933 -3.912 1.00 94.75 170 ASP A N 1
ATOM 1325 C CA . ASP A 1 170 ? 15.735 12.072 -4.046 1.00 94.75 170 ASP A CA 1
ATOM 1326 C C . ASP A 1 170 ? 17.109 11.621 -4.602 1.00 94.75 170 ASP A C 1
ATOM 1328 O O . ASP A 1 170 ? 18.162 12.160 -4.274 1.00 94.75 170 ASP A O 1
ATOM 1332 N N . GLY A 1 171 ? 17.120 10.551 -5.409 1.00 92.38 171 GLY A N 1
ATOM 1333 C CA . GLY A 1 171 ? 18.296 10.106 -6.171 1.00 92.38 171 GLY A CA 1
ATOM 1334 C C . GLY A 1 171 ? 19.337 9.253 -5.428 1.00 92.38 171 GLY A C 1
ATOM 1335 O O . GLY A 1 171 ? 20.338 8.861 -6.025 1.00 92.38 171 GLY A O 1
ATOM 1336 N N . VAL A 1 172 ? 19.133 8.914 -4.153 1.00 95.44 172 VAL A N 1
ATOM 1337 C CA . VAL A 1 172 ? 20.056 8.055 -3.389 1.00 95.44 172 VAL A CA 1
ATOM 1338 C C . VAL A 1 172 ? 19.868 6.586 -3.763 1.00 95.44 172 VAL A C 1
ATOM 1340 O O . VAL A 1 172 ? 18.766 6.055 -3.651 1.00 95.44 172 VAL A O 1
ATOM 1343 N N . VAL A 1 173 ? 20.964 5.893 -4.090 1.00 96.06 173 VAL A N 1
ATOM 1344 C CA . VAL A 1 173 ? 21.021 4.432 -4.286 1.00 96.06 173 VAL A CA 1
ATOM 1345 C C . VAL A 1 173 ? 21.674 3.783 -3.066 1.00 96.06 173 VAL A C 1
ATOM 1347 O O . VAL A 1 173 ? 22.866 3.946 -2.824 1.00 96.06 173 VAL A O 1
ATOM 1350 N N . ALA A 1 174 ? 20.894 3.039 -2.281 1.00 94.25 174 ALA A N 1
ATOM 1351 C CA . ALA A 1 174 ? 21.336 2.498 -0.992 1.00 94.25 174 ALA A CA 1
ATOM 1352 C C . ALA A 1 174 ? 21.903 1.071 -1.079 1.00 94.25 174 ALA A C 1
ATOM 1354 O O . ALA A 1 174 ? 22.505 0.581 -0.126 1.00 94.25 174 ALA A O 1
ATOM 1355 N N . THR A 1 175 ? 21.696 0.370 -2.198 1.00 94.69 175 THR A N 1
ATOM 1356 C CA . THR A 1 175 ? 22.123 -1.029 -2.352 1.00 94.69 175 THR A CA 1
ATOM 1357 C C . THR A 1 175 ? 22.663 -1.304 -3.749 1.00 94.69 175 THR A C 1
ATOM 1359 O O . THR A 1 175 ? 22.181 -0.726 -4.718 1.00 94.69 175 THR A O 1
ATOM 1362 N N . ALA A 1 176 ? 23.577 -2.270 -3.867 1.00 95.00 176 ALA A N 1
ATOM 1363 C CA . ALA A 1 176 ? 24.134 -2.718 -5.147 1.00 95.00 176 ALA A CA 1
ATOM 1364 C C . ALA A 1 176 ? 23.214 -3.675 -5.940 1.00 95.00 176 ALA A C 1
ATOM 1366 O O . ALA A 1 176 ? 23.618 -4.224 -6.963 1.00 95.00 176 ALA A O 1
ATOM 1367 N N . ARG A 1 177 ? 21.982 -3.942 -5.471 1.00 94.81 177 ARG A N 1
ATOM 1368 C CA . ARG A 1 177 ? 21.040 -4.794 -6.212 1.00 94.81 177 ARG A CA 1
ATOM 1369 C C . ARG A 1 177 ? 20.554 -4.044 -7.450 1.00 94.81 177 ARG A C 1
ATOM 1371 O O . ARG A 1 177 ? 19.993 -2.963 -7.322 1.00 94.81 177 ARG A O 1
ATOM 1378 N N . MET A 1 178 ? 20.693 -4.669 -8.617 1.00 95.44 178 MET A N 1
ATOM 1379 C CA . MET A 1 178 ? 20.309 -4.055 -9.893 1.00 95.44 178 MET A CA 1
ATOM 1380 C C . MET A 1 178 ? 18.798 -4.011 -10.124 1.00 95.44 178 MET A C 1
ATOM 1382 O O . MET A 1 178 ? 18.311 -3.037 -10.675 1.00 95.44 178 MET A O 1
ATOM 1386 N N . VAL A 1 179 ? 18.051 -5.028 -9.680 1.00 97.06 179 VAL A N 1
ATOM 1387 C CA . VAL A 1 179 ? 16.607 -5.156 -9.974 1.00 97.06 179 VAL A CA 1
ATOM 1388 C C . VAL A 1 179 ? 15.786 -3.935 -9.529 1.00 97.06 179 VAL A C 1
ATOM 1390 O O . VAL A 1 179 ? 15.043 -3.435 -10.363 1.00 97.06 179 VAL A O 1
ATOM 1393 N N . PRO A 1 180 ? 15.935 -3.391 -8.302 1.00 97.50 180 PRO A N 1
ATOM 1394 C CA . PRO A 1 180 ? 15.231 -2.166 -7.913 1.00 97.50 180 PRO A CA 1
ATOM 1395 C C . PRO A 1 180 ? 15.540 -0.973 -8.826 1.00 97.50 180 PRO A C 1
ATOM 1397 O O . PRO A 1 180 ? 14.633 -0.254 -9.217 1.00 97.50 180 PRO A O 1
ATOM 1400 N N . GLN A 1 181 ? 16.804 -0.800 -9.227 1.00 97.19 181 GLN A N 1
ATOM 1401 C CA . GLN A 1 181 ? 17.211 0.341 -10.060 1.00 97.19 181 GLN A CA 1
ATOM 1402 C C . GLN A 1 181 ? 16.748 0.177 -11.511 1.00 97.19 181 GLN A C 1
ATOM 1404 O O . GLN A 1 181 ? 16.299 1.133 -12.136 1.00 97.19 181 GLN A O 1
ATOM 1409 N N . ALA A 1 182 ? 16.818 -1.050 -12.033 1.00 97.31 182 ALA A N 1
ATOM 1410 C CA . ALA A 1 182 ? 16.296 -1.396 -13.347 1.00 97.31 182 ALA A CA 1
ATOM 1411 C C . ALA A 1 182 ? 14.774 -1.224 -13.402 1.00 97.31 182 ALA A C 1
ATOM 1413 O O . ALA A 1 182 ? 14.266 -0.723 -14.397 1.00 97.31 182 ALA A O 1
ATOM 1414 N N . PHE A 1 183 ? 14.056 -1.580 -12.331 1.00 98.25 183 PHE A N 1
ATOM 1415 C CA . PHE A 1 183 ? 12.622 -1.328 -12.213 1.00 98.25 183 PHE A CA 1
ATOM 1416 C C . PHE A 1 183 ? 12.313 0.177 -12.221 1.00 98.25 183 PHE A C 1
ATOM 1418 O O . PHE A 1 183 ? 11.485 0.621 -13.012 1.00 98.25 183 PHE A O 1
ATOM 1425 N N . THR A 1 184 ? 13.032 0.980 -11.429 1.00 98.00 184 THR A N 1
ATOM 1426 C CA . THR A 1 184 ? 12.889 2.444 -11.448 1.00 98.00 184 THR A CA 1
ATOM 1427 C C . THR A 1 184 ? 13.102 3.012 -12.852 1.00 98.00 184 THR A C 1
ATOM 1429 O O . THR A 1 184 ? 12.239 3.731 -13.358 1.00 98.00 184 THR A O 1
ATOM 1432 N N . HIS A 1 185 ? 14.193 2.641 -13.531 1.00 97.50 185 HIS A N 1
ATOM 1433 C CA . HIS A 1 185 ? 14.457 3.090 -14.903 1.00 97.50 185 HIS A CA 1
ATOM 1434 C C . HIS A 1 185 ? 13.382 2.614 -15.889 1.00 97.50 185 HIS A C 1
ATOM 1436 O O . HIS A 1 185 ? 12.885 3.405 -16.685 1.00 97.50 185 HIS A O 1
ATOM 1442 N N . PHE A 1 186 ? 12.949 1.358 -15.786 1.00 98.19 186 PHE A N 1
ATOM 1443 C CA . PHE A 1 186 ? 11.881 0.806 -16.616 1.00 98.19 186 PHE A CA 1
ATOM 1444 C C . PHE A 1 186 ? 10.587 1.623 -16.519 1.00 98.19 186 PHE A C 1
ATOM 1446 O O . PHE A 1 186 ? 9.981 1.922 -17.546 1.00 98.19 186 PHE A O 1
ATOM 1453 N N . THR A 1 187 ? 10.173 2.021 -15.310 1.00 98.38 187 THR A N 1
ATOM 1454 C CA . THR A 1 187 ? 8.935 2.803 -15.122 1.00 98.38 187 THR A CA 1
ATOM 1455 C C . THR A 1 187 ? 8.999 4.161 -15.819 1.00 98.38 187 THR A C 1
ATOM 1457 O O . THR A 1 187 ? 8.015 4.588 -16.425 1.00 98.38 187 THR A O 1
ATOM 1460 N N . TRP A 1 188 ? 10.175 4.794 -15.825 1.00 98.19 188 TRP A N 1
ATOM 1461 C CA . TRP A 1 188 ? 10.419 6.051 -16.528 1.00 98.19 188 TRP A CA 1
ATOM 1462 C C . TRP A 1 188 ? 10.268 5.909 -18.042 1.00 98.19 188 TRP A C 1
ATOM 1464 O O . TRP A 1 188 ? 9.521 6.663 -18.664 1.00 98.19 188 TRP A O 1
ATOM 1474 N N . GLU A 1 189 ? 10.932 4.913 -18.627 1.00 98.19 189 GLU A N 1
ATOM 1475 C CA . GLU A 1 189 ? 10.904 4.671 -20.073 1.00 98.19 189 GLU A CA 1
ATOM 1476 C C . GLU A 1 189 ? 9.510 4.225 -20.536 1.00 98.19 189 GLU A C 1
ATOM 1478 O O . GLU A 1 189 ? 8.925 4.800 -21.457 1.00 98.19 189 GLU A O 1
ATOM 1483 N N . CYS A 1 190 ? 8.931 3.230 -19.858 1.00 96.81 190 CYS A N 1
ATOM 1484 C CA . CYS A 1 190 ? 7.646 2.636 -20.228 1.00 96.81 190 CYS A CA 1
ATOM 1485 C C . CYS A 1 190 ? 6.491 3.646 -20.115 1.00 96.81 190 CYS A C 1
ATOM 1487 O O . CYS A 1 190 ? 5.598 3.675 -20.963 1.00 96.81 190 CYS A O 1
ATOM 1489 N N . SER A 1 191 ? 6.542 4.547 -19.127 1.00 97.00 191 SER A N 1
ATOM 1490 C CA . SER A 1 191 ? 5.544 5.612 -18.961 1.00 97.00 191 SER A CA 1
ATOM 1491 C C . SER A 1 191 ? 5.720 6.795 -19.925 1.00 97.00 191 SER A C 1
ATOM 1493 O O . SER A 1 191 ? 4.939 7.750 -19.866 1.00 97.00 191 SER A O 1
ATOM 1495 N N . ARG A 1 192 ? 6.722 6.757 -20.819 1.00 97.62 192 ARG A N 1
ATOM 1496 C CA . ARG A 1 192 ? 7.144 7.889 -21.663 1.00 97.62 192 ARG A CA 1
ATOM 1497 C C . ARG A 1 192 ? 7.473 9.128 -20.832 1.00 97.62 192 ARG A C 1
ATOM 1499 O O . ARG A 1 192 ? 6.986 10.221 -21.128 1.00 97.62 192 ARG A O 1
ATOM 1506 N N . HIS A 1 193 ? 8.289 8.945 -19.798 1.00 97.19 193 HIS A N 1
ATOM 1507 C CA . HIS A 1 193 ? 8.813 10.016 -18.951 1.00 97.19 193 HIS A CA 1
ATOM 1508 C C . HIS A 1 193 ? 7.747 10.732 -18.108 1.00 97.19 193 HIS A C 1
ATOM 1510 O O . HIS A 1 193 ? 7.856 11.927 -17.835 1.00 97.19 193 HIS A O 1
ATOM 1516 N N . LYS A 1 194 ? 6.680 10.021 -17.723 1.00 96.50 194 LYS A N 1
ATOM 1517 C CA . LYS A 1 194 ? 5.570 10.591 -16.938 1.00 96.50 194 LYS A CA 1
ATOM 1518 C C . LYS A 1 194 ? 5.567 10.142 -15.485 1.00 96.50 194 LYS A C 1
ATOM 1520 O O . LYS A 1 194 ? 5.088 10.878 -14.629 1.00 96.50 194 LYS A O 1
ATOM 1525 N N . ILE A 1 195 ? 6.049 8.932 -15.218 1.00 95.88 195 ILE A N 1
ATOM 1526 C CA . ILE A 1 195 ? 6.032 8.304 -13.898 1.00 95.88 195 ILE A CA 1
ATOM 1527 C C . ILE A 1 195 ? 7.415 7.724 -13.623 1.00 95.88 195 ILE A C 1
ATOM 1529 O O . ILE A 1 195 ? 8.007 7.076 -14.482 1.00 95.88 195 ILE A O 1
ATOM 1533 N N . LEU A 1 196 ? 7.912 7.954 -12.411 1.00 96.50 196 LEU A N 1
ATOM 1534 C CA . LEU A 1 196 ? 9.141 7.372 -11.889 1.00 96.50 196 LEU A CA 1
ATOM 1535 C C . LEU A 1 196 ? 8.825 6.736 -10.533 1.00 96.50 196 LEU A C 1
ATOM 1537 O O . LEU A 1 196 ? 8.387 7.438 -9.622 1.00 96.50 196 LEU A O 1
ATOM 1541 N N . ILE A 1 197 ? 9.030 5.425 -10.405 1.00 97.62 197 ILE A N 1
ATOM 1542 C CA . ILE A 1 197 ? 8.813 4.700 -9.146 1.00 97.62 197 ILE A CA 1
ATOM 1543 C C . ILE A 1 197 ? 10.171 4.380 -8.521 1.00 97.62 197 ILE A C 1
ATOM 1545 O O . ILE A 1 197 ? 10.958 3.624 -9.096 1.00 97.62 197 ILE A O 1
ATOM 1549 N N . CYS A 1 198 ? 10.432 4.962 -7.351 1.00 94.38 198 CYS A N 1
ATOM 1550 C CA . CYS A 1 198 ? 11.671 4.812 -6.586 1.00 94.38 198 CYS A CA 1
ATOM 1551 C C . CYS A 1 198 ? 11.432 3.975 -5.323 1.00 94.38 198 CYS A C 1
ATOM 1553 O O . CYS A 1 198 ? 10.734 4.474 -4.408 1.00 94.38 198 CYS A O 1
#

Secondary structure (DSSP, 8-state):
-----------------PPPPPPPPPPP--PPPPPPPP---EEEEEEEEEETTTTEEEEEEEEEEE-SS-SEE-SSEEEEEEEEE-TTS-EEEEEEEEESS---HHHHHHHHHHHHHHHHHHHHHHHSTT--S---PPP-EEEEEGGGTSEEEEEEE---S-----B-TTS-B----HHHHHHHHHHHHHTTSS----

InterPro domains:
  IPR004166 Alpha-type protein kinase, alpha-kinase domain [PF02816] (73-198)
  IPR004166 Alpha-type protein kinase, alpha-kinase domain [PS51158] (49-198)
  IPR004166 Alpha-type protein kinase, alpha-kinase domain [SM00811] (54-198)
  IPR011009 Protein kinase-like domain superfamily [SSF56112] (41-198)
  IPR051852 Alpha-type Protein Kinase [PTHR45992] (17-198)

Solvent-accessible surface area (backbone atoms only — not comparable to full-atom values): 12300 Å² total; per-residue (Å²): 134,87,87,84,88,88,86,82,91,80,89,75,88,86,75,86,81,78,82,78,82,85,79,81,78,79,77,83,78,79,73,76,77,78,80,76,81,78,84,80,61,78,39,48,28,42,40,35,41,60,41,64,91,78,74,42,78,50,73,47,82,45,37,34,34,67,49,90,62,59,84,46,71,62,96,56,32,39,33,18,54,24,32,42,47,48,96,88,66,52,75,46,63,27,34,36,34,36,69,76,60,95,73,57,71,66,58,57,52,49,55,28,45,51,40,37,46,50,30,56,54,25,54,54,54,49,67,42,87,89,56,88,72,77,60,81,57,70,66,40,28,39,32,33,28,54,81,60,81,54,42,70,32,40,32,32,67,63,78,86,77,87,88,77,73,52,47,41,94,79,80,49,73,68,50,92,64,56,64,67,55,52,50,23,53,46,38,22,62,76,52,70,73,72,44,74,55,98

Radius of gyration: 30.35 Å; Cα contacts (8 Å, |Δi|>4): 276; chains: 1; bounding box: 77×84×67 Å

Organism: Hemiselmis andersenii (NCBI:txid464988)